Protein AF-A0A6P0Y0Y8-F1 (afdb_monomer)

Foldseek 3Di:
DDDDDDDDDDDDDDDPPPPPPPPDPQDDFAWFWKWKWKDFKAACLVQDDADAFRKTKIWDCPDQAQITQDTTGFQVVDPPDPSATRWDIWMWIWHWDADDVQKTKIWTQAKTWGAGPSGKIKIAGTRFMWIKGAPDPWKIKIWGDPPPADRIDIPNGDPQKDWDDKIWMKMHGNDHDGIMIIMMTIMTGRDDPDPPPPPDPPDDDDDDDDDDDDDDD

Solvent-accessible surface area (backbone atoms only — not comparable to full-atom values): 13064 Å² total; per-residue (Å²): 131,90,76,93,82,87,82,86,84,85,84,80,87,83,79,81,79,74,77,77,79,76,74,74,77,82,76,76,68,46,83,49,31,36,42,30,38,39,69,35,28,44,77,43,47,91,52,70,58,96,43,93,84,31,60,44,62,44,39,34,30,78,71,41,47,63,29,34,80,42,80,48,54,69,49,58,58,58,80,90,51,87,58,35,64,61,39,68,61,27,56,42,36,36,35,48,73,49,73,59,93,74,37,34,32,31,25,27,73,40,62,30,50,51,62,43,98,58,59,35,32,41,34,39,51,55,71,47,46,28,37,29,37,63,74,54,100,55,28,40,38,35,30,64,40,81,94,71,77,88,66,68,43,70,45,43,47,58,88,53,50,40,75,76,47,76,48,52,36,38,34,28,38,71,61,93,80,34,18,35,38,44,34,36,42,29,32,19,43,49,81,72,76,69,78,76,80,86,82,80,85,84,82,81,85,90,77,91,76,86,80,88,83,87,83,88,130

Radius of gyration: 32.66 Å; Cα contacts (8 Å, |Δi|>4): 440; chains: 1; bounding box: 113×59×45 Å

Structure (mmCIF, N/CA/C/O backbone):
data_AF-A0A6P0Y0Y8-F1
#
_entry.id   AF-A0A6P0Y0Y8-F1
#
loop_
_atom_site.group_PDB
_atom_site.id
_atom_site.type_symbol
_atom_site.label_atom_id
_atom_site.label_alt_id
_atom_site.label_comp_id
_atom_site.label_asym_id
_atom_site.label_entity_id
_atom_site.label_seq_id
_atom_site.pdbx_PDB_ins_code
_atom_site.Cartn_x
_atom_site.Cartn_y
_atom_site.Cartn_z
_atom_site.occupancy
_atom_site.B_iso_or_equiv
_atom_site.auth_seq_id
_atom_site.auth_comp_id
_atom_site.auth_asym_id
_atom_site.auth_atom_id
_atom_site.pdbx_PDB_model_num
ATOM 1 N N . MET A 1 1 ? -92.530 47.263 19.876 1.00 34.81 1 MET A N 1
ATOM 2 C CA . MET A 1 1 ? -92.144 45.930 19.354 1.00 34.81 1 MET A CA 1
ATOM 3 C C . MET A 1 1 ? -90.622 45.915 19.289 1.00 34.81 1 MET A C 1
ATOM 5 O O . MET A 1 1 ? -90.081 46.878 18.777 1.00 34.81 1 MET A O 1
ATOM 9 N N . LYS A 1 2 ? -89.956 45.080 20.105 1.00 34.31 2 LYS A N 1
ATOM 10 C CA . LYS A 1 2 ? -89.259 43.838 19.679 1.00 34.31 2 LYS A CA 1
ATOM 11 C C . LYS A 1 2 ? -88.177 44.116 18.618 1.00 34.31 2 LYS A C 1
ATOM 13 O O . LYS A 1 2 ? -88.520 44.703 17.609 1.00 34.31 2 LYS A O 1
ATOM 18 N N . ASN A 1 3 ? -86.914 43.702 18.667 1.00 31.88 3 ASN A N 1
ATOM 19 C CA . ASN A 1 3 ? -86.056 42.895 19.541 1.00 31.88 3 ASN A CA 1
ATOM 20 C C . ASN A 1 3 ? -84.608 43.214 19.074 1.00 31.88 3 ASN A C 1
ATOM 22 O O . ASN A 1 3 ? -84.393 43.453 17.890 1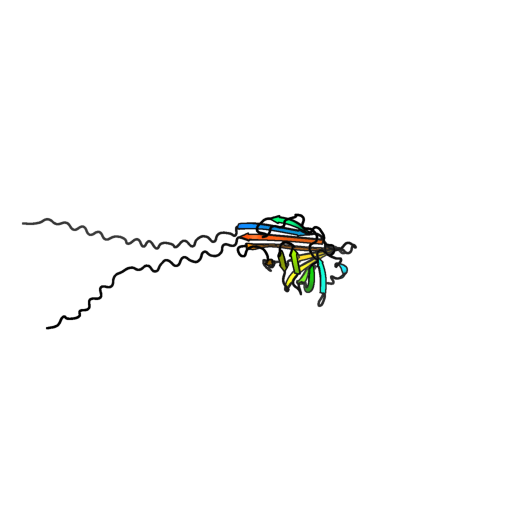.00 31.88 3 ASN A O 1
ATOM 26 N N . LEU A 1 4 ? -83.621 43.331 19.965 1.00 34.47 4 LEU A N 1
ATOM 27 C CA . LEU A 1 4 ? -82.465 42.418 20.065 1.00 34.47 4 LEU A CA 1
ATOM 28 C C . LEU A 1 4 ? -82.287 41.420 18.891 1.00 34.47 4 LEU A C 1
ATOM 30 O O . LEU A 1 4 ? -83.135 40.551 18.726 1.00 34.47 4 LEU A O 1
ATOM 34 N N . PHE A 1 5 ? -81.156 41.459 18.173 1.00 36.31 5 PHE A N 1
ATOM 35 C CA . PHE A 1 5 ? -80.112 40.412 18.198 1.00 36.31 5 PHE A CA 1
ATOM 36 C C . PHE A 1 5 ? -78.969 40.694 17.203 1.00 36.31 5 PHE A C 1
ATOM 38 O O . PHE A 1 5 ? -79.169 41.162 16.087 1.00 36.31 5 PHE A O 1
ATOM 45 N N . LYS A 1 6 ? -77.758 40.389 17.673 1.00 35.59 6 LYS A N 1
ATOM 46 C CA . LYS A 1 6 ? -76.455 40.418 16.999 1.00 35.59 6 LYS A CA 1
ATOM 47 C C . LYS A 1 6 ? -76.382 39.359 15.898 1.00 35.59 6 LYS A C 1
ATOM 49 O O . LYS A 1 6 ? -76.825 38.255 16.173 1.00 35.59 6 LYS A O 1
ATOM 54 N N . TYR A 1 7 ? -75.667 39.622 14.801 1.00 38.12 7 TYR A N 1
ATOM 55 C CA . TYR A 1 7 ? -74.834 38.612 14.130 1.00 38.12 7 TYR A CA 1
ATOM 56 C C . TYR A 1 7 ? -73.620 39.278 13.472 1.00 38.12 7 TYR A C 1
ATOM 58 O O . TYR A 1 7 ? -73.717 39.905 12.423 1.00 38.12 7 TYR A O 1
ATOM 66 N N . ALA A 1 8 ? -72.471 39.133 14.134 1.00 31.08 8 ALA A N 1
ATOM 67 C CA . ALA A 1 8 ? -71.169 39.155 13.491 1.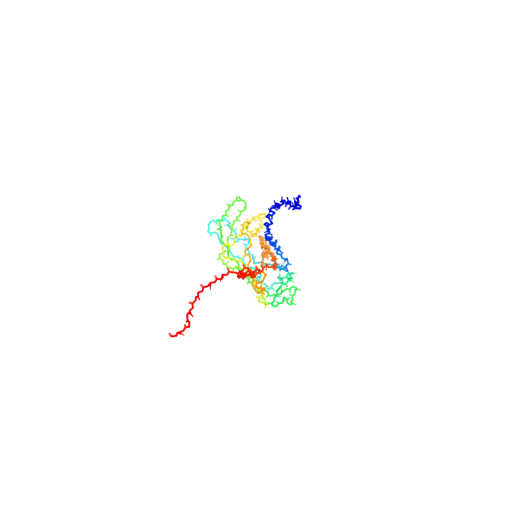00 31.08 8 ALA A CA 1
ATOM 68 C C . ALA A 1 8 ? -70.960 37.780 12.846 1.00 31.08 8 ALA A C 1
ATOM 70 O O . ALA A 1 8 ? -71.215 36.764 13.495 1.00 31.08 8 ALA A O 1
ATOM 71 N N . PHE A 1 9 ? -70.495 37.746 11.601 1.00 31.81 9 PHE A N 1
ATOM 72 C CA . PHE A 1 9 ? -69.984 36.529 10.983 1.00 31.81 9 PHE A CA 1
ATOM 73 C C . PHE A 1 9 ? -68.527 36.782 10.601 1.00 31.81 9 PHE A C 1
ATOM 75 O O . PHE A 1 9 ? -68.228 37.502 9.653 1.00 31.81 9 PHE A O 1
ATOM 82 N N . ALA A 1 10 ? -67.635 36.233 11.420 1.00 31.78 10 ALA A N 1
ATOM 83 C CA . ALA A 1 10 ? -66.239 36.004 11.103 1.00 31.78 10 ALA A CA 1
ATOM 84 C C . ALA A 1 10 ? -66.114 34.546 10.641 1.00 31.78 10 ALA A C 1
ATOM 86 O O . ALA A 1 10 ? -66.655 33.663 11.302 1.00 31.78 10 ALA A O 1
ATOM 87 N N . LEU A 1 11 ? -65.399 34.299 9.543 1.00 32.12 11 LEU A N 1
ATOM 88 C CA . LEU A 1 11 ? -64.851 32.981 9.211 1.00 32.12 11 LEU A CA 1
ATOM 89 C C . LEU A 1 11 ? -63.490 33.207 8.522 1.00 32.12 11 LEU A C 1
ATOM 91 O O . LEU A 1 11 ? -63.435 33.645 7.377 1.00 32.12 11 LEU A O 1
ATOM 95 N N . SER A 1 12 ? -62.439 33.358 9.330 1.00 33.06 12 SER A N 1
ATOM 96 C CA . SER A 1 12 ? -61.302 32.429 9.478 1.00 33.06 12 SER A CA 1
ATOM 97 C C . SER A 1 12 ? -60.582 32.045 8.179 1.00 33.06 12 SER A C 1
ATOM 99 O O . SER A 1 12 ? -60.997 31.157 7.439 1.00 33.06 12 SER A O 1
ATOM 101 N N . ALA A 1 13 ? -59.416 32.672 7.987 1.00 31.92 13 ALA A N 1
ATOM 102 C CA . ALA A 1 13 ? -58.326 32.148 7.179 1.00 31.92 13 ALA A CA 1
ATOM 103 C C . ALA A 1 13 ? -57.864 30.804 7.766 1.00 31.92 13 ALA A C 1
ATOM 105 O O . ALA A 1 13 ? -57.493 30.729 8.938 1.00 31.92 13 ALA A O 1
ATOM 106 N N . ALA A 1 14 ? -57.910 29.741 6.966 1.00 33.62 14 ALA A N 1
ATOM 107 C CA . ALA A 1 14 ? -57.312 28.465 7.323 1.00 33.62 14 ALA A CA 1
ATOM 108 C C . ALA A 1 14 ? -55.825 28.502 6.950 1.00 33.62 14 ALA A C 1
ATOM 110 O O . ALA A 1 14 ? -55.456 28.372 5.784 1.00 33.62 14 ALA A O 1
ATOM 111 N N . THR A 1 15 ? -54.975 28.707 7.952 1.00 33.44 15 THR A N 1
ATOM 112 C CA . THR A 1 15 ? -53.529 28.513 7.847 1.00 33.44 15 THR A CA 1
ATOM 113 C C . THR A 1 15 ? -53.256 27.014 7.749 1.00 33.44 15 THR A C 1
ATOM 115 O O . THR A 1 15 ? -53.427 26.284 8.725 1.00 33.44 15 THR A O 1
ATOM 118 N N . ILE A 1 16 ? -52.849 26.537 6.573 1.00 35.16 16 ILE A N 1
ATOM 119 C CA . ILE A 1 16 ? -52.319 25.181 6.413 1.00 35.16 16 ILE A CA 1
ATOM 120 C C . ILE A 1 16 ? -50.894 25.199 6.970 1.00 35.16 16 ILE A C 1
ATOM 122 O O . ILE A 1 16 ? -49.953 25.596 6.288 1.00 35.16 16 ILE A O 1
ATOM 126 N N . PHE A 1 17 ? -50.732 24.787 8.228 1.00 35.25 17 PHE A N 1
ATOM 127 C CA . PHE A 1 17 ? -49.434 24.364 8.746 1.00 35.25 17 PHE A CA 1
ATOM 128 C C . PHE A 1 17 ? -49.150 22.960 8.207 1.00 35.25 17 PHE A C 1
ATOM 130 O O . PHE A 1 17 ? -49.457 21.954 8.842 1.00 35.25 17 PHE A O 1
ATOM 137 N N . GLY A 1 18 ? -48.593 22.896 6.998 1.00 32.06 18 GLY A N 1
ATOM 138 C CA . GLY A 1 18 ? -47.864 21.716 6.552 1.00 32.06 18 GLY A CA 1
ATOM 139 C C . GLY A 1 18 ? -46.581 21.641 7.370 1.00 32.06 18 GLY A C 1
ATOM 140 O O . GLY A 1 18 ? -45.658 22.417 7.134 1.00 32.06 18 GLY A O 1
ATOM 141 N N . GLY A 1 19 ? -46.558 20.775 8.383 1.00 34.47 19 GLY A N 1
ATOM 142 C CA . GLY A 1 19 ? -45.356 20.501 9.159 1.00 34.47 19 GLY A CA 1
ATOM 143 C C . GLY A 1 19 ? -44.282 19.947 8.233 1.00 34.47 19 GLY A C 1
ATOM 144 O O . GLY A 1 19 ? -44.434 18.854 7.693 1.00 34.47 19 GLY A O 1
ATOM 145 N N . ALA A 1 20 ? -43.216 20.717 8.028 1.00 37.00 20 ALA A N 1
ATOM 146 C CA . ALA A 1 20 ? -42.000 20.208 7.426 1.00 37.00 20 ALA A CA 1
ATOM 147 C C . ALA A 1 20 ? -41.471 19.095 8.337 1.00 37.00 20 ALA A C 1
ATOM 149 O O . ALA A 1 20 ? -41.107 19.347 9.487 1.00 37.00 20 ALA A O 1
ATOM 150 N N . VAL A 1 21 ? -41.461 17.859 7.842 1.00 41.50 21 VAL A N 1
ATOM 151 C CA . VAL A 1 21 ? -40.676 16.797 8.466 1.00 41.50 21 VAL A CA 1
ATOM 152 C C . VAL A 1 21 ? -39.230 17.138 8.145 1.00 41.50 21 VAL A C 1
ATOM 154 O O . VAL A 1 21 ? -38.787 16.996 7.007 1.00 41.50 21 VAL A O 1
ATOM 157 N N . LEU A 1 22 ? -38.529 17.691 9.134 1.00 39.50 22 LEU A N 1
ATOM 158 C CA . LEU A 1 22 ? -37.089 17.869 9.064 1.00 39.50 22 LEU A CA 1
ATOM 159 C C . LEU A 1 22 ? -36.488 16.469 8.954 1.00 39.50 22 LEU A C 1
ATOM 161 O O . LEU A 1 22 ? -36.510 15.709 9.921 1.00 39.50 22 LEU A O 1
ATOM 165 N N . ALA A 1 23 ? -35.994 16.120 7.767 1.00 47.09 23 ALA A N 1
ATOM 166 C CA . ALA A 1 23 ? -35.003 15.068 7.659 1.00 47.09 23 ALA A CA 1
ATOM 167 C C . ALA A 1 23 ? -33.862 15.466 8.601 1.00 47.09 23 ALA A C 1
ATOM 169 O O . ALA A 1 23 ? -33.312 16.565 8.477 1.00 47.09 23 ALA A O 1
ATOM 170 N N . SER A 1 24 ? -33.581 14.629 9.597 1.00 49.91 24 SER A N 1
ATOM 171 C CA . SER A 1 24 ? -32.419 14.804 10.460 1.00 49.91 24 SER A CA 1
ATOM 172 C C . SER A 1 24 ? -31.198 14.996 9.559 1.00 49.91 24 SER A C 1
ATOM 174 O O . SER A 1 24 ? -31.068 14.247 8.585 1.00 49.91 24 SER A O 1
ATOM 176 N N . PRO A 1 25 ? -30.321 15.979 9.820 1.00 47.59 25 PRO A N 1
ATOM 177 C CA . PRO A 1 25 ? -29.081 16.070 9.069 1.00 47.59 25 PRO A CA 1
ATOM 178 C C . PRO A 1 25 ? -28.348 14.737 9.223 1.00 47.59 25 PRO A C 1
A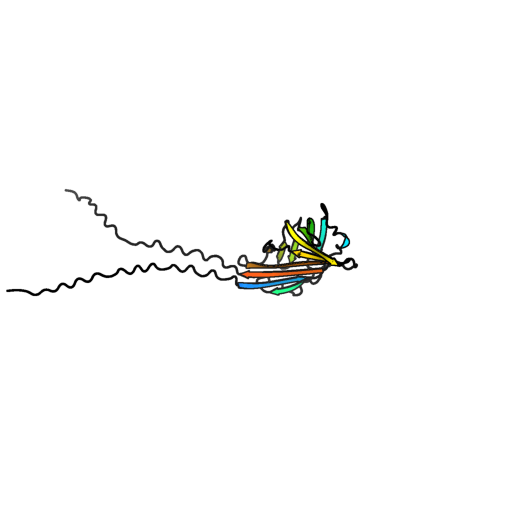TOM 180 O O . PRO A 1 25 ? -28.199 14.249 10.346 1.00 47.59 25 PRO A O 1
ATOM 183 N N . ALA A 1 26 ? -27.939 14.142 8.099 1.00 53.66 26 ALA A N 1
ATOM 184 C CA . ALA A 1 26 ? -26.999 13.033 8.111 1.00 53.66 26 ALA A CA 1
ATOM 185 C C . ALA A 1 26 ? -25.798 13.485 8.949 1.00 53.66 26 ALA A C 1
ATOM 187 O O . ALA A 1 26 ? -25.173 14.504 8.642 1.00 53.66 26 ALA A O 1
ATOM 188 N N . LYS A 1 27 ? -25.559 12.813 10.074 1.00 58.41 27 LYS A N 1
ATOM 189 C CA . LYS A 1 27 ? -24.388 13.098 10.892 1.00 58.41 27 LYS A CA 1
ATOM 190 C C . LYS A 1 27 ? -23.163 12.648 10.104 1.00 58.41 27 LYS A C 1
ATOM 192 O O . LYS A 1 27 ? -23.176 11.593 9.477 1.00 58.41 27 LYS A O 1
ATOM 197 N N . ALA A 1 28 ? -22.150 13.505 10.084 1.00 60.62 28 ALA A N 1
ATOM 198 C CA . ALA A 1 28 ? -20.865 13.173 9.495 1.00 60.62 28 ALA A CA 1
ATOM 199 C C . ALA A 1 28 ? -20.205 12.058 10.314 1.00 60.62 28 ALA A C 1
ATOM 201 O O . ALA A 1 28 ? -20.327 12.043 11.543 1.00 60.62 28 ALA A O 1
ATOM 202 N N . ASP A 1 29 ? -19.502 11.159 9.631 1.00 74.62 29 ASP A N 1
ATOM 203 C CA . ASP A 1 29 ? -18.740 10.099 10.282 1.00 74.62 29 ASP A CA 1
ATOM 204 C C . ASP A 1 29 ? -17.756 10.704 11.289 1.00 74.62 29 ASP A C 1
ATOM 206 O O . ASP A 1 29 ? -17.103 11.717 11.022 1.00 74.62 29 ASP A O 1
ATOM 210 N N . THR A 1 30 ? -17.661 10.098 12.472 1.00 82.31 30 THR A N 1
ATOM 211 C CA . THR A 1 30 ? -16.750 10.576 13.518 1.00 82.31 30 THR A CA 1
ATOM 212 C C . THR A 1 30 ? -15.463 9.770 13.472 1.00 82.31 30 THR A C 1
ATOM 214 O O . THR A 1 30 ? -15.502 8.558 13.691 1.00 82.31 30 THR A O 1
ATOM 217 N N . PHE A 1 31 ? -14.335 10.440 13.208 1.00 86.56 31 PHE A N 1
ATOM 218 C CA . PHE A 1 31 ? -13.003 9.828 13.245 1.00 86.56 31 PHE A CA 1
ATOM 219 C C . PHE A 1 31 ? -12.810 9.059 14.557 1.00 86.56 31 PHE A C 1
ATOM 221 O O . PHE A 1 31 ? -12.996 9.609 15.646 1.00 86.56 31 PHE A O 1
ATOM 228 N N . ALA A 1 32 ? -12.466 7.781 14.435 1.00 88.69 32 ALA A N 1
ATOM 229 C CA . ALA A 1 32 ? -12.362 6.842 15.542 1.00 88.69 32 ALA A CA 1
ATOM 230 C C . ALA A 1 32 ? -10.917 6.437 15.830 1.00 88.69 32 ALA A C 1
ATOM 232 O O . ALA A 1 32 ? -10.591 6.127 16.977 1.00 88.69 32 ALA A O 1
ATOM 233 N N . GLY A 1 33 ? -10.057 6.437 14.813 1.00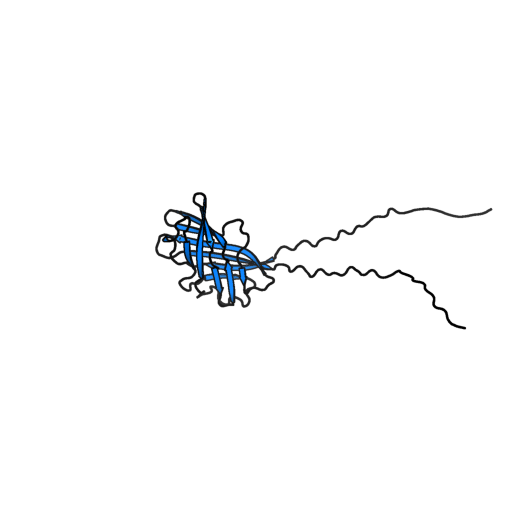 91.12 33 GLY A N 1
ATOM 234 C CA . GLY A 1 33 ? -8.672 6.038 14.974 1.00 91.12 33 GLY A CA 1
ATOM 235 C C . GLY A 1 33 ? -7.920 5.871 13.668 1.00 91.12 33 GLY A C 1
ATOM 236 O O . GLY A 1 33 ? -8.472 6.054 12.587 1.00 91.12 33 GLY A O 1
ATOM 237 N N . SER A 1 34 ? -6.650 5.517 13.806 1.00 92.19 34 SER A N 1
ATOM 238 C CA . SER A 1 34 ? -5.703 5.340 12.712 1.00 92.19 34 SER A CA 1
ATOM 239 C C . SER A 1 34 ? -4.718 4.217 13.020 1.00 92.19 34 SER A C 1
ATOM 241 O O . SER A 1 34 ? -4.291 4.067 14.173 1.00 92.19 34 SER A O 1
ATOM 243 N N . LEU A 1 35 ? -4.343 3.462 11.992 1.00 92.12 35 LEU A N 1
ATOM 244 C CA . LEU A 1 35 ? -3.280 2.465 12.006 1.00 92.12 35 LEU A CA 1
ATOM 245 C C . LEU A 1 35 ? -2.277 2.801 10.904 1.00 92.12 35 LEU A C 1
ATOM 247 O O . LEU A 1 35 ? -2.620 2.750 9.728 1.00 92.12 35 LEU A O 1
ATOM 251 N N . ALA A 1 36 ? -1.052 3.149 11.296 1.00 91.94 36 ALA A N 1
ATOM 252 C CA . ALA A 1 36 ? 0.044 3.453 10.383 1.00 91.94 36 ALA A CA 1
ATOM 253 C C . ALA A 1 36 ? 1.161 2.421 10.526 1.00 91.94 36 ALA A C 1
ATOM 255 O O . ALA A 1 36 ? 1.595 2.106 11.645 1.00 91.94 36 ALA A O 1
ATOM 256 N N . PHE A 1 37 ? 1.628 1.915 9.389 1.00 91.25 37 PHE A N 1
ATOM 257 C CA . PHE A 1 37 ? 2.617 0.854 9.324 1.00 91.25 37 PHE A CA 1
ATOM 258 C C . PHE A 1 37 ? 3.545 0.981 8.115 1.00 91.25 37 PHE A C 1
ATOM 260 O O . PHE A 1 37 ? 3.138 1.389 7.031 1.00 91.25 37 PHE A O 1
ATOM 267 N N . SER A 1 38 ? 4.819 0.670 8.328 1.00 88.94 38 SER A N 1
ATOM 268 C CA . SER A 1 38 ? 5.899 0.838 7.356 1.00 88.94 38 SER A CA 1
ATOM 269 C C . SER A 1 38 ? 7.132 0.055 7.794 1.00 88.94 38 SER A C 1
ATOM 271 O O . SER A 1 38 ? 7.361 -0.089 8.994 1.00 88.94 38 SER A O 1
ATOM 273 N N . ASN A 1 39 ? 7.938 -0.440 6.848 1.00 81.00 39 ASN A N 1
ATOM 274 C CA . ASN A 1 39 ? 9.339 -0.790 7.121 1.00 81.00 39 ASN A CA 1
ATOM 275 C C . ASN A 1 39 ? 10.138 -1.059 5.840 1.00 81.00 39 ASN A C 1
ATOM 277 O O . ASN A 1 39 ? 10.984 -0.255 5.458 1.00 81.00 39 ASN A O 1
ATOM 281 N N . GLY A 1 40 ? 9.843 -2.175 5.171 1.00 89.38 40 GLY A N 1
ATOM 282 C CA . GLY A 1 40 ? 10.689 -2.704 4.110 1.00 89.38 40 GLY A CA 1
ATOM 283 C C . GLY A 1 40 ? 10.008 -3.792 3.290 1.00 89.38 40 GLY A C 1
ATOM 284 O O . GLY A 1 40 ? 9.176 -4.543 3.802 1.00 89.38 40 GLY A O 1
ATOM 285 N N . ALA A 1 41 ? 10.390 -3.852 2.028 1.00 93.56 41 ALA A N 1
ATOM 286 C CA . ALA A 1 41 ? 10.065 -4.904 1.086 1.00 93.56 41 ALA A CA 1
ATOM 287 C C . ALA A 1 41 ? 11.363 -5.597 0.641 1.00 93.56 41 ALA A C 1
ATOM 289 O O . ALA A 1 41 ? 12.465 -5.163 0.993 1.00 93.56 41 ALA A O 1
ATOM 290 N N . ASP A 1 42 ? 11.238 -6.689 -0.095 1.00 94.44 42 ASP A N 1
ATOM 291 C CA . ASP A 1 42 ? 12.334 -7.284 -0.850 1.00 94.44 42 ASP A CA 1
ATOM 292 C C . ASP A 1 42 ? 12.833 -6.360 -1.977 1.00 94.44 42 ASP A C 1
ATOM 294 O O . ASP A 1 42 ? 12.389 -5.222 -2.113 1.00 94.44 42 ASP A O 1
ATOM 298 N N . ASP A 1 43 ? 13.856 -6.803 -2.705 1.00 95.06 43 ASP A N 1
ATOM 299 C CA . ASP A 1 43 ? 14.447 -6.077 -3.837 1.00 95.06 43 ASP A CA 1
ATOM 300 C C . ASP A 1 43 ? 13.745 -6.529 -5.121 1.00 95.06 43 ASP A C 1
ATOM 302 O O . ASP A 1 43 ? 13.882 -7.685 -5.519 1.00 95.06 43 ASP A O 1
ATOM 306 N N . TRP A 1 44 ? 12.984 -5.624 -5.730 1.00 95.56 44 TRP A N 1
ATOM 307 C CA . TRP A 1 44 ? 12.081 -5.884 -6.855 1.00 95.56 44 TRP A CA 1
ATOM 308 C C . TRP A 1 44 ? 12.205 -4.829 -7.965 1.00 95.56 44 TRP A C 1
ATOM 310 O O . TRP A 1 44 ? 11.590 -4.965 -9.023 1.00 95.56 44 TRP A O 1
ATOM 320 N N . PHE A 1 45 ? 13.037 -3.790 -7.799 1.00 96.50 45 PHE A N 1
ATOM 321 C CA . PHE A 1 45 ? 13.242 -2.739 -8.805 1.00 96.50 45 PHE A CA 1
ATOM 322 C C . PHE A 1 45 ? 13.559 -3.319 -10.190 1.00 96.50 45 PHE A C 1
ATOM 324 O O . PHE A 1 45 ? 13.018 -2.871 -11.202 1.00 96.50 45 PHE A O 1
ATOM 331 N N . SER A 1 46 ? 14.432 -4.331 -10.235 1.00 95.19 46 SER A N 1
ATOM 332 C CA . SER A 1 46 ? 14.881 -4.950 -11.489 1.00 95.19 46 SER A CA 1
ATOM 333 C C . SER A 1 46 ? 13.808 -5.778 -12.206 1.00 95.19 46 SER A C 1
ATOM 335 O O . SER A 1 46 ? 13.988 -6.124 -13.376 1.00 95.19 46 SER A O 1
ATOM 337 N N . GLU A 1 47 ? 12.706 -6.078 -11.521 1.00 9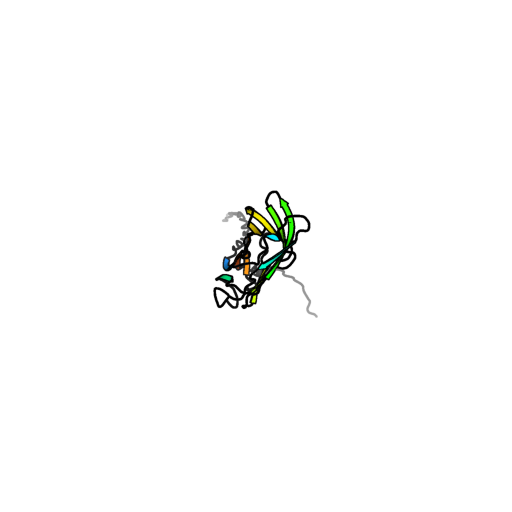5.94 47 GLU A N 1
ATOM 338 C CA . GLU A 1 47 ? 11.594 -6.872 -12.040 1.00 95.94 47 GLU A CA 1
ATOM 339 C C . GLU A 1 47 ? 10.564 -6.010 -12.771 1.00 95.94 47 GLU A C 1
ATOM 341 O O . GLU A 1 47 ? 9.834 -6.507 -13.623 1.00 95.94 47 GLU A O 1
ATOM 346 N N . VAL A 1 48 ? 10.538 -4.701 -12.503 1.00 96.25 48 VAL A N 1
ATOM 347 C CA . VAL A 1 48 ? 9.571 -3.784 -13.109 1.00 96.25 48 VAL A CA 1
ATOM 348 C C . VAL A 1 48 ? 10.001 -3.423 -14.528 1.00 96.25 48 VAL A C 1
ATOM 350 O O . VAL A 1 48 ? 10.880 -2.585 -14.752 1.00 96.25 48 VAL A O 1
ATOM 353 N N . MET A 1 49 ? 9.334 -4.015 -15.517 1.00 95.94 49 MET A N 1
ATOM 354 C CA . MET A 1 49 ? 9.581 -3.773 -16.937 1.00 95.94 49 MET A CA 1
ATOM 355 C C . MET A 1 49 ? 8.281 -3.373 -17.656 1.00 95.94 49 MET A C 1
ATOM 357 O O . MET A 1 49 ? 7.740 -4.177 -18.421 1.00 95.94 49 MET A O 1
ATOM 361 N N . PRO A 1 50 ? 7.793 -2.120 -17.494 1.00 96.44 50 PRO A N 1
ATOM 362 C CA . PRO A 1 50 ? 6.467 -1.707 -17.953 1.00 96.44 50 PRO A CA 1
ATOM 363 C C . PRO A 1 50 ? 6.190 -2.077 -19.405 1.00 96.44 50 PRO A C 1
ATOM 365 O O . PRO A 1 50 ? 6.827 -1.589 -20.344 1.00 96.44 50 PRO A O 1
ATOM 368 N N . GLY A 1 51 ? 5.223 -2.973 -19.581 1.00 97.06 51 GLY A N 1
ATOM 369 C CA . GLY A 1 51 ? 4.909 -3.555 -20.869 1.00 97.06 51 GLY A CA 1
ATOM 370 C C . GLY A 1 51 ? 3.872 -4.662 -20.768 1.00 97.06 51 GLY A C 1
ATOM 371 O O . GLY A 1 51 ? 3.645 -5.270 -19.729 1.00 97.06 51 GLY A O 1
ATOM 372 N N . MET A 1 52 ? 3.215 -4.936 -21.891 1.00 96.56 52 MET A N 1
ATOM 373 C CA . MET A 1 52 ? 2.182 -5.965 -21.954 1.00 96.56 52 MET A CA 1
ATOM 374 C C . MET A 1 52 ? 2.736 -7.337 -21.553 1.00 96.56 52 MET A C 1
ATOM 376 O O . MET A 1 52 ? 3.666 -7.835 -22.188 1.00 96.56 52 MET A O 1
ATOM 380 N N . GLY A 1 53 ? 2.096 -7.960 -20.563 1.00 96.19 53 GLY A N 1
ATOM 381 C CA . GLY A 1 53 ? 2.496 -9.263 -20.032 1.00 96.19 53 GLY A CA 1
ATOM 382 C C . GLY A 1 53 ? 3.587 -9.199 -18.965 1.00 96.19 53 GLY A C 1
ATOM 383 O O . GLY A 1 53 ? 4.042 -10.260 -18.550 1.00 96.19 53 GLY A O 1
ATOM 384 N N . ASP A 1 54 ? 3.996 -8.000 -18.547 1.00 98.44 54 ASP A N 1
ATOM 385 C CA . ASP A 1 54 ? 4.895 -7.824 -17.413 1.00 98.44 54 ASP A CA 1
ATOM 386 C C . ASP A 1 54 ? 4.181 -8.112 -16.089 1.00 98.44 54 ASP A C 1
ATOM 388 O O . ASP A 1 54 ? 3.023 -7.723 -15.891 1.00 98.44 54 ASP A O 1
ATOM 392 N N . THR A 1 55 ? 4.886 -8.810 -15.205 1.00 98.19 55 THR A N 1
ATOM 393 C CA . THR A 1 55 ? 4.421 -9.197 -13.874 1.00 98.19 55 THR A CA 1
ATOM 394 C C . THR A 1 55 ? 5.599 -9.226 -12.919 1.00 98.19 55 THR A C 1
ATOM 396 O O . THR A 1 55 ? 6.654 -9.734 -13.296 1.00 98.19 55 THR A O 1
ATOM 399 N N . PHE A 1 56 ? 5.388 -8.790 -11.687 1.00 98.25 56 PHE A N 1
ATOM 400 C CA . PHE A 1 56 ? 6.367 -8.887 -10.607 1.00 98.25 56 PHE A CA 1
ATOM 401 C C . PHE A 1 56 ? 5.643 -9.156 -9.292 1.00 98.25 56 PHE A C 1
ATOM 403 O O . PHE A 1 56 ? 4.422 -8.978 -9.205 1.00 98.25 56 PHE A O 1
ATOM 410 N N . ASP A 1 57 ? 6.379 -9.575 -8.275 1.00 97.94 57 ASP A N 1
ATOM 411 C CA . ASP A 1 57 ? 5.867 -9.659 -6.917 1.00 97.94 57 ASP A CA 1
ATOM 412 C C . ASP A 1 57 ? 6.697 -8.807 -5.961 1.00 97.94 57 ASP A C 1
ATOM 414 O O . ASP A 1 57 ? 7.812 -8.394 -6.262 1.00 97.94 57 ASP A O 1
ATOM 418 N N . VAL A 1 58 ? 6.077 -8.444 -4.844 1.00 97.56 58 VAL A N 1
ATOM 419 C CA . VAL A 1 58 ? 6.717 -7.696 -3.766 1.00 97.56 58 VAL A CA 1
ATOM 420 C C . VAL A 1 58 ? 6.420 -8.427 -2.473 1.00 97.56 58 VAL A C 1
ATOM 422 O O . VAL A 1 58 ? 5.261 -8.492 -2.045 1.00 97.56 58 VAL A O 1
ATOM 425 N N . GLU A 1 59 ? 7.458 -8.954 -1.832 1.00 96.12 59 GLU A N 1
ATOM 426 C CA . GLU A 1 59 ? 7.387 -9.451 -0.467 1.00 96.12 59 GLU A CA 1
ATOM 427 C C . GLU A 1 59 ? 7.560 -8.287 0.514 1.00 96.12 59 GLU A C 1
ATOM 429 O O . GLU A 1 59 ? 8.645 -7.767 0.764 1.00 96.12 59 GLU A O 1
ATOM 434 N N . PHE A 1 60 ? 6.458 -7.888 1.133 1.00 94.25 60 PHE A N 1
ATOM 435 C CA . PHE A 1 60 ? 6.419 -6.931 2.224 1.00 94.25 60 PHE A CA 1
ATOM 436 C C . PHE A 1 60 ? 6.785 -7.615 3.547 1.00 94.25 60 PHE A C 1
ATOM 438 O O . PHE A 1 60 ? 6.261 -8.677 3.874 1.00 94.25 60 PHE A O 1
ATOM 445 N N . ASN A 1 61 ? 7.624 -6.966 4.360 1.00 90.00 61 ASN A N 1
ATOM 446 C CA . ASN A 1 61 ? 8.149 -7.480 5.637 1.00 90.00 61 ASN A CA 1
ATOM 447 C C . ASN A 1 61 ? 8.955 -8.799 5.550 1.00 90.00 61 ASN A C 1
ATOM 449 O O . ASN A 1 61 ? 8.751 -9.679 6.387 1.00 90.00 61 ASN A O 1
ATOM 453 N N . PRO A 1 62 ? 9.943 -8.938 4.647 1.00 87.56 62 PRO A N 1
ATOM 454 C CA . PRO A 1 62 ? 10.699 -10.189 4.477 1.00 87.56 62 PRO A CA 1
ATOM 455 C C . PRO A 1 62 ? 11.584 -10.581 5.686 1.00 87.56 62 PRO A C 1
ATOM 457 O O . PRO A 1 62 ? 12.198 -11.648 5.692 1.00 87.56 62 PRO A O 1
ATOM 460 N N . PHE A 1 63 ? 11.675 -9.742 6.731 1.00 76.69 63 PHE A N 1
ATOM 461 C CA . PHE A 1 63 ? 12.567 -9.939 7.887 1.00 76.69 63 PHE A CA 1
ATOM 462 C C . PHE A 1 63 ? 11.922 -9.668 9.254 1.00 76.69 63 PHE A C 1
ATOM 464 O O . PHE A 1 63 ? 12.629 -9.262 10.178 1.00 76.69 63 PHE A O 1
ATOM 471 N N . ASP A 1 64 ? 10.604 -9.856 9.399 1.00 68.00 64 ASP A N 1
ATOM 472 C CA . ASP A 1 64 ? 9.921 -9.745 10.704 1.00 68.00 64 ASP A CA 1
ATOM 473 C C . ASP A 1 64 ? 10.176 -8.390 11.415 1.00 68.00 64 ASP A C 1
ATOM 475 O O . ASP A 1 64 ? 10.335 -8.302 12.635 1.00 68.00 64 ASP A O 1
ATOM 479 N N . LEU A 1 65 ? 10.250 -7.305 10.637 1.00 66.94 65 LEU A N 1
ATOM 480 C CA . LEU A 1 65 ? 10.670 -5.984 11.107 1.00 66.94 65 LEU A CA 1
ATOM 481 C C . LEU A 1 65 ? 9.576 -5.252 11.922 1.00 66.94 65 LEU A C 1
ATOM 483 O O . LEU A 1 65 ? 8.391 -5.576 11.858 1.00 66.94 65 LEU A O 1
ATOM 487 N N . ASN A 1 66 ? 9.970 -4.215 12.674 1.00 69.31 66 ASN A N 1
ATOM 488 C CA . ASN A 1 66 ? 9.062 -3.392 13.490 1.00 69.31 66 ASN A CA 1
ATOM 489 C C . ASN A 1 66 ? 8.152 -2.545 12.605 1.00 69.31 66 ASN A C 1
ATOM 491 O O . ASN A 1 66 ? 8.608 -1.577 12.001 1.00 69.31 66 ASN A O 1
ATOM 495 N N . PHE A 1 67 ? 6.879 -2.908 12.524 1.00 81.44 67 PHE A N 1
ATOM 496 C CA . PHE A 1 67 ? 6.065 -2.521 11.381 1.00 81.44 67 PHE A CA 1
ATOM 497 C C . PHE A 1 67 ? 4.999 -1.478 11.703 1.00 81.44 67 PHE A C 1
ATOM 499 O O . PHE A 1 67 ? 4.787 -0.546 10.938 1.00 81.44 67 PHE A O 1
ATOM 506 N N . VAL A 1 68 ? 4.343 -1.586 12.856 1.00 86.31 68 VAL A N 1
ATOM 507 C CA . VAL A 1 68 ? 3.295 -0.639 13.258 1.00 86.31 68 VAL A CA 1
ATOM 508 C C . VAL A 1 68 ? 3.912 0.500 14.050 1.00 86.31 68 VAL A C 1
ATOM 510 O O . VAL A 1 68 ? 4.457 0.275 15.125 1.00 86.31 68 VAL A O 1
ATOM 513 N N . THR A 1 69 ? 3.794 1.730 13.561 1.00 83.12 69 THR A N 1
ATOM 514 C CA . THR A 1 69 ? 4.340 2.918 14.241 1.00 83.12 69 THR A CA 1
ATOM 515 C C . THR A 1 69 ? 3.275 3.694 15.005 1.00 83.12 69 THR A C 1
ATOM 517 O O . THR A 1 69 ? 3.582 4.380 15.978 1.00 83.12 69 THR A O 1
ATOM 520 N N . THR A 1 70 ? 2.012 3.572 14.594 1.00 86.44 70 THR A N 1
ATOM 521 C CA . THR A 1 70 ? 0.863 4.179 15.268 1.00 86.44 70 THR A CA 1
ATOM 522 C C . THR A 1 70 ? -0.318 3.226 15.202 1.00 86.44 70 THR A C 1
ATOM 524 O O . THR A 1 70 ? -0.668 2.760 14.126 1.00 86.44 70 THR A O 1
ATOM 527 N N . ALA A 1 71 ? -0.969 2.982 16.338 1.00 88.62 71 ALA A N 1
ATOM 528 C CA . ALA A 1 71 ? -2.268 2.324 16.388 1.00 88.62 71 ALA A CA 1
ATOM 529 C C . ALA A 1 71 ? -3.150 3.023 17.422 1.00 88.62 71 ALA A C 1
ATOM 531 O O . ALA A 1 71 ? -2.885 3.002 18.623 1.00 88.62 71 ALA A O 1
ATOM 532 N N . THR A 1 72 ? -4.201 3.674 16.942 1.00 88.75 72 THR A N 1
ATOM 533 C CA . THR A 1 72 ? -5.184 4.388 17.755 1.00 88.75 72 THR A CA 1
ATOM 534 C C . THR A 1 72 ? -6.584 3.966 17.342 1.00 88.75 72 THR A C 1
ATOM 536 O O . THR A 1 72 ? -6.840 3.751 16.163 1.00 88.75 72 THR A O 1
ATOM 539 N N . GLY A 1 73 ? -7.505 3.871 18.298 1.00 84.62 73 GLY A N 1
ATOM 540 C CA . GLY A 1 73 ? -8.910 3.590 18.011 1.00 84.62 73 GLY A CA 1
ATOM 541 C C . GLY A 1 73 ? -9.346 2.159 18.339 1.00 84.62 73 GLY A C 1
ATOM 542 O O . GLY A 1 73 ? -8.922 1.625 19.364 1.00 84.62 73 GLY A O 1
ATOM 543 N N . PRO A 1 74 ? -10.252 1.562 17.544 1.00 82.69 74 PRO A N 1
ATOM 544 C CA . PRO A 1 74 ? -11.153 0.502 18.001 1.00 82.69 74 PRO A CA 1
ATOM 545 C C . PRO A 1 74 ? -10.617 -0.930 17.875 1.00 82.69 74 PRO A C 1
ATOM 547 O O . PRO A 1 74 ? -11.399 -1.878 17.824 1.00 82.69 74 PRO A O 1
ATOM 550 N N . PHE A 1 75 ? -9.301 -1.109 17.807 1.00 84.12 75 PHE A N 1
ATOM 551 C CA . PHE A 1 75 ? -8.693 -2.434 17.695 1.00 84.12 75 PHE A CA 1
ATOM 552 C C . PHE A 1 75 ? -9.035 -3.273 18.933 1.00 84.12 75 PHE A C 1
ATOM 554 O O . PHE A 1 75 ? -8.752 -2.867 20.063 1.00 84.12 75 PHE A O 1
ATOM 561 N N . ALA A 1 76 ? -9.685 -4.422 18.725 1.00 77.25 76 ALA A N 1
ATOM 562 C CA . ALA A 1 76 ? -10.210 -5.261 19.796 1.00 77.25 76 ALA A CA 1
ATOM 563 C C . ALA A 1 76 ? -9.844 -6.744 19.563 1.00 77.25 76 ALA A C 1
ATOM 565 O O . ALA A 1 76 ? -10.461 -7.395 18.723 1.00 77.25 76 ALA A O 1
ATOM 566 N N . PRO A 1 77 ? -8.908 -7.313 20.346 1.00 80.75 77 PRO A N 1
ATOM 567 C CA . PRO A 1 77 ? -8.164 -6.660 21.420 1.00 80.75 77 PRO A CA 1
ATOM 568 C C . PRO A 1 77 ? -7.206 -5.565 20.904 1.00 80.75 77 PRO A C 1
ATOM 570 O O . PRO A 1 77 ? -6.769 -5.628 19.752 1.00 80.75 77 PRO A O 1
ATOM 573 N N . PRO A 1 78 ? -6.859 -4.564 21.739 1.00 82.06 78 PRO A N 1
ATOM 574 C CA . PRO A 1 78 ? -5.876 -3.551 21.366 1.00 82.06 78 PRO A CA 1
ATOM 575 C C . PRO A 1 78 ? -4.547 -4.184 20.954 1.00 82.06 78 PRO A C 1
ATOM 577 O O . PRO A 1 78 ? -4.182 -5.248 21.455 1.00 82.06 78 PRO A O 1
ATOM 580 N N . LEU A 1 79 ? -3.798 -3.512 20.081 1.00 80.94 79 LEU A N 1
ATOM 581 C CA . LEU A 1 79 ? -2.398 -3.865 19.852 1.00 80.94 79 LEU A CA 1
ATOM 582 C C . LEU A 1 79 ? -1.624 -3.570 21.147 1.00 80.94 79 LEU A C 1
ATOM 584 O O . LEU A 1 79 ? -1.561 -2.423 21.587 1.00 80.94 79 LEU A O 1
ATOM 588 N N . PHE A 1 80 ? -1.135 -4.623 21.808 1.00 69.81 80 PHE A N 1
ATOM 589 C CA . PHE A 1 80 ? -0.576 -4.531 23.162 1.00 69.81 80 PHE A CA 1
ATOM 590 C C . PHE A 1 80 ? 0.859 -3.987 23.203 1.00 69.81 80 PHE A C 1
ATOM 592 O O . PHE A 1 80 ? 1.270 -3.507 24.256 1.00 69.81 80 PHE A O 1
ATOM 599 N N . ASP A 1 81 ? 1.562 -3.971 22.066 1.00 72.88 81 ASP A N 1
ATOM 600 C CA . ASP A 1 81 ? 2.940 -3.497 21.934 1.00 72.88 81 ASP A CA 1
ATOM 601 C C . ASP A 1 81 ? 3.070 -2.617 20.680 1.00 72.88 81 ASP A C 1
ATOM 603 O O . ASP A 1 81 ? 2.750 -3.054 19.577 1.00 72.88 81 ASP A O 1
ATOM 607 N N . ILE A 1 82 ? 3.498 -1.360 20.851 1.00 78.50 82 ILE A N 1
ATOM 608 C CA . ILE A 1 82 ? 3.841 -0.451 19.745 1.00 78.50 82 ILE A CA 1
ATOM 609 C C . ILE A 1 82 ? 5.305 -0.010 19.938 1.00 78.50 82 ILE A C 1
ATOM 611 O O . ILE A 1 82 ? 5.617 0.571 20.983 1.00 78.50 82 ILE A O 1
ATOM 615 N N . PRO A 1 83 ? 6.195 -0.237 18.956 1.00 78.69 83 PRO A N 1
ATOM 616 C CA . PRO A 1 83 ? 5.896 -0.856 17.669 1.00 78.69 83 PRO A CA 1
ATOM 617 C C . PRO A 1 83 ? 5.552 -2.346 17.786 1.00 78.69 83 PRO A C 1
ATOM 619 O O . PRO A 1 83 ? 6.035 -3.024 18.688 1.00 78.69 83 PRO A O 1
ATOM 622 N N . VAL A 1 84 ? 4.708 -2.839 16.874 1.00 79.12 84 VAL A N 1
ATOM 623 C CA . VAL A 1 84 ? 4.453 -4.282 16.760 1.00 79.12 84 VAL A CA 1
ATOM 624 C C . VAL A 1 84 ? 5.606 -4.903 15.975 1.00 79.12 84 VAL A C 1
ATOM 626 O O . VAL A 1 84 ? 5.939 -4.420 14.889 1.00 79.12 84 VAL A O 1
ATOM 629 N N . GLU A 1 85 ? 6.206 -5.953 16.528 1.00 76.00 85 GLU A N 1
ATOM 630 C CA . GLU A 1 85 ? 7.344 -6.673 15.943 1.00 76.00 85 GLU A CA 1
ATOM 631 C C . GLU A 1 85 ? 6.899 -8.043 15.401 1.00 76.00 85 GLU A C 1
ATOM 633 O O . GLU A 1 85 ? 5.908 -8.603 15.879 1.00 76.00 85 GLU A O 1
ATOM 638 N N . ASN A 1 86 ? 7.661 -8.618 14.464 1.00 75.56 86 ASN A N 1
ATOM 639 C CA . ASN A 1 86 ? 7.429 -9.957 13.898 1.00 75.56 86 ASN A CA 1
ATOM 640 C C . ASN A 1 86 ? 6.061 -10.124 13.216 1.00 75.56 86 ASN A C 1
ATOM 642 O O . ASN A 1 86 ? 5.328 -11.086 13.469 1.00 75.56 86 ASN A O 1
ATOM 646 N N . ILE A 1 87 ? 5.699 -9.155 12.374 1.00 80.12 87 ILE A N 1
ATOM 647 C CA . ILE A 1 87 ? 4.551 -9.300 11.480 1.00 80.12 87 ILE A CA 1
ATOM 648 C C . ILE A 1 87 ? 4.954 -10.219 10.325 1.00 80.12 87 ILE A C 1
ATOM 650 O O . ILE A 1 87 ? 5.969 -9.925 9.691 1.00 80.12 87 ILE A O 1
ATOM 654 N N . PRO A 1 88 ? 4.172 -11.282 10.040 1.00 86.56 88 PRO A N 1
ATOM 655 C CA . PRO A 1 88 ? 4.443 -12.171 8.919 1.00 86.56 88 PRO A CA 1
ATOM 656 C C . PRO A 1 88 ? 4.609 -11.404 7.609 1.00 86.56 88 PRO A C 1
ATOM 658 O O . PRO A 1 88 ? 3.962 -10.368 7.405 1.00 86.56 88 PRO A O 1
ATOM 661 N N . SER A 1 89 ? 5.436 -11.940 6.714 1.00 91.69 89 SER A N 1
ATOM 662 C CA . SER A 1 89 ? 5.545 -11.383 5.376 1.00 91.69 89 SER A CA 1
ATOM 663 C C . SER A 1 89 ? 4.224 -11.494 4.615 1.00 91.69 89 SER A C 1
ATOM 665 O O . SER A 1 89 ? 3.399 -12.381 4.861 1.00 91.69 89 SER A O 1
ATOM 667 N N . SER A 1 90 ? 4.014 -10.546 3.709 1.00 94.19 90 SER A N 1
ATOM 668 C CA . SER A 1 90 ? 2.860 -10.494 2.819 1.00 94.19 90 SER A CA 1
ATOM 669 C C . SER A 1 90 ? 3.346 -10.296 1.399 1.00 94.19 90 SER A C 1
ATOM 671 O O . SER A 1 90 ? 4.260 -9.510 1.183 1.00 94.19 90 SER A O 1
ATOM 673 N N . VAL A 1 91 ? 2.750 -10.989 0.436 1.00 97.12 91 VAL A N 1
ATOM 674 C CA . VAL A 1 91 ? 3.177 -10.914 -0.963 1.00 97.12 91 VAL A CA 1
ATOM 675 C C . VAL A 1 91 ? 2.073 -10.271 -1.784 1.00 97.12 91 VAL A C 1
ATOM 677 O O . VAL A 1 91 ? 0.941 -10.758 -1.786 1.00 97.12 91 VAL A O 1
ATOM 680 N N . GLY A 1 92 ? 2.402 -9.184 -2.476 1.00 98.25 92 GLY A N 1
ATOM 681 C CA . GLY A 1 92 ? 1.564 -8.609 -3.524 1.00 98.25 92 GLY A CA 1
ATOM 682 C C . GLY A 1 92 ? 2.091 -9.037 -4.885 1.00 98.25 92 GLY A C 1
ATOM 683 O O . GLY A 1 92 ? 3.262 -8.831 -5.169 1.00 98.25 92 GLY A O 1
ATOM 684 N N . GLU A 1 93 ? 1.240 -9.624 -5.715 1.00 98.62 93 GLU A N 1
ATOM 685 C CA . GLU A 1 93 ? 1.550 -9.968 -7.101 1.00 98.62 93 GLU A CA 1
ATOM 686 C C . GLU A 1 93 ? 0.914 -8.923 -8.017 1.00 98.62 93 GLU A C 1
ATOM 688 O O . GLU A 1 93 ? -0.267 -8.600 -7.871 1.00 98.62 93 GLU A O 1
ATOM 693 N N . PHE A 1 94 ? 1.683 -8.401 -8.964 1.00 98.69 94 PHE A N 1
ATOM 694 C CA . PHE A 1 94 ? 1.291 -7.280 -9.805 1.00 98.69 94 PHE A CA 1
ATOM 695 C C . PHE A 1 94 ? 1.348 -7.659 -11.280 1.00 98.69 94 PHE A C 1
ATOM 697 O O . PHE A 1 94 ? 2.300 -8.292 -11.734 1.00 98.69 94 PHE A O 1
ATOM 704 N N . ALA A 1 95 ? 0.355 -7.221 -12.053 1.00 98.69 95 ALA A N 1
ATOM 705 C CA . ALA A 1 95 ? 0.339 -7.361 -13.506 1.00 98.69 95 ALA A CA 1
ATOM 706 C C . ALA A 1 95 ? 0.160 -6.009 -14.191 1.00 98.69 95 ALA A C 1
ATOM 708 O O . ALA A 1 95 ? -0.644 -5.182 -13.763 1.00 98.69 95 ALA A O 1
ATOM 709 N N . PHE A 1 96 ? 0.901 -5.788 -15.275 1.00 98.62 96 PHE A N 1
ATOM 710 C CA . PHE A 1 96 ? 0.820 -4.551 -16.041 1.00 98.62 96 PHE A CA 1
ATOM 711 C C . PHE A 1 96 ? -0.561 -4.374 -16.687 1.00 98.62 96 PHE A C 1
ATOM 713 O O . PHE A 1 96 ? -1.034 -5.239 -17.429 1.00 98.62 96 PHE A O 1
ATOM 720 N N . VAL A 1 97 ? -1.159 -3.200 -16.483 1.00 98.31 97 VAL A N 1
ATOM 721 C CA . VAL A 1 97 ? -2.458 -2.809 -17.045 1.00 98.31 97 VAL A CA 1
ATOM 722 C C . VAL A 1 97 ? -2.267 -1.841 -18.205 1.00 98.31 97 VAL A C 1
ATOM 724 O O . VAL A 1 97 ? -2.727 -2.082 -19.326 1.00 98.31 97 VAL A O 1
ATOM 727 N N . SER A 1 98 ? -1.608 -0.710 -17.950 1.00 97.88 98 SER A N 1
ATOM 728 C CA . SER A 1 98 ? -1.494 0.363 -18.934 1.00 97.88 98 SER A CA 1
ATOM 729 C C . SER A 1 98 ? -0.296 1.273 -18.683 1.00 97.88 98 SER A C 1
ATOM 731 O O . SER A 1 98 ? 0.346 1.217 -17.640 1.00 97.88 98 SER A O 1
ATOM 733 N N . GLN A 1 99 ? 0.022 2.118 -19.663 1.00 96.94 99 GLN A N 1
ATOM 734 C CA . GLN A 1 99 ? 1.060 3.134 -19.541 1.00 96.94 99 GLN A CA 1
ATOM 735 C C . GLN A 1 99 ? 0.632 4.404 -20.266 1.00 96.94 99 GLN A C 1
ATOM 737 O O . GLN A 1 99 ? 0.148 4.357 -21.402 1.00 96.94 99 GLN A O 1
ATOM 742 N N . SER A 1 100 ? 0.861 5.544 -19.623 1.00 94.94 100 SER A N 1
ATOM 743 C CA . SER A 1 100 ? 0.631 6.873 -20.172 1.00 94.94 100 SER A CA 1
ATOM 744 C C . SER A 1 100 ? 1.832 7.764 -19.869 1.00 94.94 100 SER A C 1
ATOM 746 O O . SER A 1 100 ? 2.042 8.225 -18.752 1.00 94.94 100 SER A O 1
ATOM 748 N N . GLY A 1 101 ? 2.653 8.022 -20.888 1.00 91.62 101 GLY A N 1
ATOM 749 C CA . GLY A 1 101 ? 3.881 8.794 -20.704 1.00 91.62 101 GLY A CA 1
ATOM 750 C C . GLY A 1 101 ? 4.861 8.084 -19.765 1.00 91.62 101 GLY A C 1
ATOM 751 O O . GLY A 1 101 ? 5.307 6.976 -20.064 1.00 91.62 101 GLY A O 1
ATOM 752 N N . SER A 1 102 ? 5.228 8.748 -18.668 1.00 91.12 102 SER A N 1
ATOM 753 C CA . SER A 1 102 ? 6.137 8.222 -17.639 1.00 91.12 102 SER A CA 1
ATOM 754 C C . SER A 1 102 ? 5.442 7.409 -16.548 1.00 91.12 102 SER A C 1
ATOM 756 O O . SER A 1 102 ? 6.133 6.795 -15.741 1.00 91.12 102 S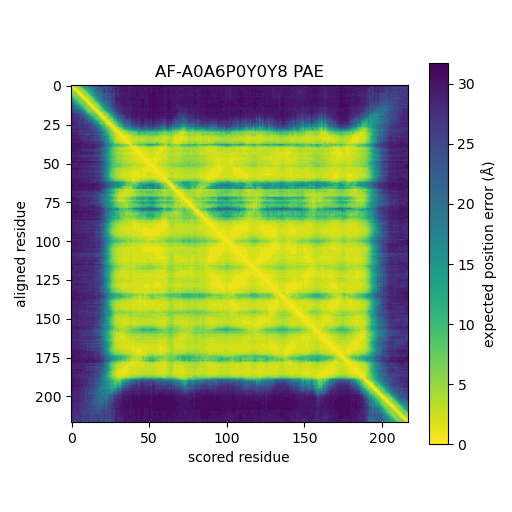ER A O 1
ATOM 758 N N . GLU A 1 103 ? 4.112 7.428 -16.512 1.00 96.56 103 GLU A N 1
ATOM 759 C CA . GLU A 1 103 ? 3.304 6.706 -15.532 1.00 96.56 103 GLU A CA 1
ATOM 760 C C . GLU A 1 103 ? 2.849 5.377 -16.125 1.00 96.56 103 GLU A C 1
ATOM 762 O O . GLU A 1 103 ? 2.491 5.288 -17.305 1.00 96.56 103 GLU A O 1
ATOM 767 N N . PHE A 1 104 ? 2.852 4.343 -15.299 1.00 97.69 104 PHE A N 1
ATOM 768 C CA . PHE A 1 104 ? 2.353 3.017 -15.629 1.00 97.69 104 PHE A CA 1
ATOM 769 C C . PHE A 1 104 ? 1.428 2.530 -14.526 1.00 97.69 104 PHE A C 1
ATOM 771 O O . PHE A 1 104 ? 1.576 2.898 -13.370 1.00 97.69 104 PHE A O 1
ATOM 778 N N . THR A 1 105 ? 0.463 1.702 -14.889 1.00 98.44 105 THR A N 1
ATOM 779 C CA . THR A 1 105 ? -0.514 1.143 -13.962 1.00 98.44 105 THR A CA 1
ATOM 780 C C . THR A 1 105 ? -0.319 -0.355 -13.903 1.00 98.44 105 THR A C 1
ATOM 782 O O . THR A 1 105 ? -0.272 -1.008 -14.949 1.00 98.44 105 THR A O 1
ATOM 785 N N . TYR A 1 106 ? -0.237 -0.884 -12.690 1.00 98.75 106 TYR A N 1
ATOM 786 C CA . TYR A 1 106 ? -0.286 -2.314 -12.414 1.00 98.75 106 TYR A CA 1
ATOM 787 C C . TYR A 1 106 ? -1.480 -2.604 -11.516 1.00 98.75 106 TYR A C 1
ATOM 789 O O . TYR A 1 106 ? -1.869 -1.753 -10.724 1.00 98.75 106 TYR A O 1
ATOM 797 N N . GLU A 1 107 ? -2.053 -3.792 -11.618 1.00 98.56 107 GLU A N 1
ATOM 798 C CA . GLU A 1 107 ? -3.111 -4.251 -10.719 1.00 98.56 107 GLU A CA 1
ATOM 799 C C . GLU A 1 107 ? -2.621 -5.407 -9.855 1.00 98.56 107 GLU A C 1
ATOM 801 O O . GLU A 1 107 ? -1.821 -6.225 -10.313 1.00 98.56 107 GLU A O 1
ATOM 806 N N . LEU A 1 108 ? -3.134 -5.498 -8.627 1.00 98.62 108 LEU A N 1
ATOM 807 C CA . LEU A 1 108 ? -2.970 -6.695 -7.809 1.00 98.62 108 LEU A CA 1
ATOM 808 C C . LEU A 1 108 ? -3.668 -7.890 -8.469 1.00 98.62 108 LEU A C 1
ATOM 810 O O . LEU A 1 108 ? -4.860 -7.828 -8.779 1.00 98.62 108 LEU A O 1
ATOM 814 N N . THR A 1 109 ? -2.962 -9.007 -8.625 1.00 98.62 109 THR A N 1
ATOM 815 C CA . THR A 1 109 ? -3.536 -10.275 -9.109 1.00 98.62 109 THR A CA 1
ATOM 816 C C . THR A 1 109 ? -3.968 -11.200 -7.976 1.00 98.62 109 THR A C 1
ATOM 818 O O . THR A 1 109 ? -4.763 -12.119 -8.192 1.00 98.62 109 THR A O 1
ATOM 821 N N . ASN A 1 110 ? -3.498 -10.938 -6.758 1.00 98.56 110 ASN A N 1
ATOM 822 C CA . ASN A 1 110 ? -3.839 -11.649 -5.532 1.00 98.56 110 ASN A CA 1
ATOM 823 C C . ASN A 1 110 ? -4.358 -10.677 -4.450 1.00 98.56 110 ASN A C 1
ATOM 825 O O . ASN A 1 110 ? -4.413 -9.465 -4.645 1.00 98.56 110 ASN A O 1
ATOM 829 N N . THR A 1 111 ? -4.798 -11.215 -3.310 1.00 98.31 111 THR A N 1
ATOM 830 C CA . THR A 1 111 ? -5.091 -10.384 -2.135 1.00 98.31 111 THR A CA 1
ATOM 831 C C . THR A 1 111 ? -3.785 -10.092 -1.405 1.00 98.31 111 THR A C 1
ATOM 833 O O . THR A 1 111 ? -3.151 -11.025 -0.913 1.00 98.31 111 THR A O 1
ATOM 836 N N . LEU A 1 112 ? -3.428 -8.814 -1.280 1.00 97.88 112 LEU A N 1
ATOM 837 C CA . LEU A 1 112 ? -2.368 -8.362 -0.382 1.00 97.88 112 LEU A CA 1
ATOM 838 C C . LEU A 1 112 ? -2.950 -8.244 1.030 1.00 97.88 112 LEU A C 1
ATOM 840 O O . LEU A 1 112 ? -3.895 -7.483 1.234 1.00 97.88 112 LEU A O 1
ATOM 844 N N . GLU A 1 113 ? -2.411 -8.985 1.999 1.00 95.75 113 GLU A N 1
ATOM 845 C CA . GLU A 1 113 ? -2.976 -9.091 3.352 1.00 95.75 113 GLU A CA 1
ATOM 846 C C . GLU A 1 113 ? -1.916 -8.907 4.445 1.00 95.75 113 GLU A C 1
ATOM 848 O O . GLU A 1 113 ? -0.950 -9.661 4.526 1.00 95.75 113 GLU A O 1
ATOM 853 N N . PHE A 1 114 ? -2.133 -7.951 5.344 1.00 92.62 114 PHE A N 1
ATOM 854 C CA . PHE A 1 114 ? -1.341 -7.747 6.553 1.00 92.62 114 PHE A CA 1
ATOM 855 C C . PHE A 1 114 ? -2.120 -8.247 7.769 1.00 92.62 114 PHE A C 1
ATOM 857 O O . PHE A 1 114 ? -3.046 -7.584 8.245 1.00 92.62 114 PHE A O 1
ATOM 864 N N . ALA A 1 115 ? -1.735 -9.417 8.279 1.00 90.38 115 ALA A N 1
ATOM 865 C CA . ALA A 1 115 ? -2.346 -10.034 9.451 1.00 90.38 115 ALA A CA 1
ATOM 866 C C . ALA A 1 115 ? -1.536 -9.741 10.725 1.00 90.38 115 ALA A C 1
ATOM 868 O O . ALA A 1 115 ? -0.350 -10.061 10.824 1.00 90.38 115 ALA A O 1
ATOM 869 N N . TYR A 1 116 ? -2.189 -9.166 11.735 1.00 87.56 116 TYR A N 1
ATOM 870 C CA . TYR A 1 116 ? -1.576 -8.829 13.019 1.00 87.56 116 TYR A CA 1
ATOM 871 C C . TYR A 1 116 ? -1.899 -9.883 14.085 1.00 87.56 116 TYR A C 1
ATOM 873 O O . TYR A 1 116 ? -2.979 -10.475 14.114 1.00 87.56 116 TYR A O 1
ATOM 881 N N . ALA A 1 117 ? -0.984 -10.081 15.039 1.00 84.12 117 ALA A N 1
ATOM 882 C CA . ALA A 1 117 ? -1.115 -11.107 16.082 1.00 84.12 117 ALA A CA 1
ATOM 883 C C . ALA A 1 117 ? -2.350 -10.942 16.993 1.00 84.12 117 ALA A C 1
ATOM 885 O O . ALA A 1 117 ? -2.789 -11.903 17.625 1.00 84.12 117 ALA A O 1
ATOM 886 N N . ASN A 1 118 ? -2.926 -9.739 17.071 1.00 84.62 118 ASN A N 1
ATOM 887 C CA . ASN A 1 118 ? -4.158 -9.476 17.817 1.00 84.62 118 ASN A CA 1
ATOM 888 C C . ASN A 1 118 ? -5.438 -9.852 17.040 1.00 84.62 118 ASN A C 1
ATOM 890 O O . ASN A 1 118 ? -6.529 -9.675 17.575 1.00 84.62 118 ASN A O 1
ATOM 894 N N . GLY A 1 119 ? -5.318 -10.364 15.810 1.00 86.69 119 GLY A N 1
ATOM 895 C CA . GLY A 1 119 ? -6.436 -10.756 14.949 1.00 86.69 119 GLY A CA 1
ATOM 896 C C . GLY A 1 119 ? -6.971 -9.641 14.048 1.00 86.69 119 GLY A C 1
ATOM 897 O O . GLY A 1 119 ? -7.917 -9.885 13.303 1.00 86.69 119 GLY A O 1
ATOM 898 N N . VAL A 1 120 ? -6.388 -8.438 14.094 1.00 89.94 120 VAL A N 1
ATOM 899 C CA . VAL A 1 120 ? -6.670 -7.395 13.097 1.00 89.94 120 VAL A CA 1
ATOM 900 C C . VAL A 1 120 ? -6.032 -7.805 11.778 1.00 89.94 120 VAL A C 1
ATOM 902 O O . VAL A 1 120 ? -4.922 -8.332 11.769 1.00 89.94 120 VAL A O 1
ATOM 905 N N . THR A 1 121 ? -6.727 -7.569 10.672 1.00 92.19 121 THR A N 1
ATOM 906 C CA . THR A 1 121 ? -6.209 -7.828 9.325 1.00 92.19 121 THR A CA 1
ATOM 907 C C . THR A 1 121 ? -6.530 -6.643 8.432 1.00 92.19 121 THR A C 1
ATOM 909 O O . THR A 1 121 ? -7.648 -6.135 8.480 1.00 92.19 121 THR A O 1
ATOM 912 N N . ILE A 1 122 ? -5.559 -6.191 7.641 1.00 94.00 122 ILE A N 1
ATOM 913 C CA . ILE A 1 122 ? -5.762 -5.180 6.598 1.00 94.00 122 ILE A CA 1
ATOM 914 C C . ILE A 1 122 ? -5.499 -5.830 5.253 1.00 94.00 122 ILE A C 1
ATOM 916 O O . ILE A 1 122 ? -4.482 -6.500 5.102 1.00 94.00 122 ILE A O 1
ATOM 920 N N . SER A 1 123 ? -6.378 -5.627 4.276 1.00 96.88 123 SER A N 1
ATOM 921 C CA . SER A 1 123 ? -6.178 -6.193 2.944 1.00 96.88 123 SER A CA 1
ATOM 922 C C . SER A 1 123 ? -6.611 -5.288 1.798 1.00 96.88 123 SER A C 1
ATOM 924 O O . SER A 1 123 ? -7.509 -4.457 1.943 1.00 96.88 123 SER A O 1
ATOM 926 N N . TRP A 1 124 ? -5.979 -5.513 0.646 1.00 98.19 124 TRP A N 1
ATOM 927 C CA . TRP A 1 124 ? -6.381 -5.010 -0.665 1.00 98.19 124 TRP A CA 1
ATOM 928 C C . TRP A 1 124 ? -6.612 -6.198 -1.593 1.00 98.19 124 TRP A C 1
ATOM 930 O O . TRP A 1 124 ? -5.781 -7.102 -1.686 1.00 98.19 124 TRP A O 1
ATOM 940 N N . GLY A 1 125 ? -7.772 -6.222 -2.244 1.00 98.12 125 GLY A N 1
ATOM 941 C CA . GLY A 1 125 ? -8.166 -7.335 -3.102 1.00 98.12 125 GLY A CA 1
ATOM 942 C C . GLY A 1 125 ? -7.564 -7.269 -4.512 1.00 98.12 125 GLY A C 1
ATOM 943 O O . GLY A 1 125 ? -7.076 -6.211 -4.927 1.00 98.12 125 GLY A O 1
ATOM 944 N N . PRO A 1 126 ? -7.681 -8.367 -5.284 1.00 98.31 126 PRO A N 1
ATOM 945 C CA . PRO A 1 126 ? -7.342 -8.377 -6.701 1.00 98.31 126 PRO A CA 1
ATOM 946 C C . PRO A 1 126 ? -8.089 -7.289 -7.481 1.00 98.31 126 PRO A C 1
ATOM 948 O O . PRO A 1 126 ? -9.256 -7.003 -7.197 1.00 98.31 126 PRO A O 1
ATOM 951 N N . GLY A 1 127 ? -7.426 -6.721 -8.486 1.00 97.94 127 GLY A N 1
ATOM 952 C CA . GLY A 1 127 ? -7.923 -5.599 -9.284 1.00 97.94 127 GLY A CA 1
ATOM 953 C C . GLY A 1 127 ? -7.728 -4.227 -8.633 1.00 97.94 127 GLY A C 1
ATOM 954 O O . GLY A 1 127 ? -8.162 -3.231 -9.198 1.00 97.94 127 GLY A O 1
ATOM 955 N N . THR A 1 128 ? -7.090 -4.152 -7.459 1.00 98.56 128 THR A N 1
ATOM 956 C CA . THR A 1 128 ? -6.618 -2.873 -6.909 1.00 98.56 128 THR A CA 1
ATOM 957 C C . THR A 1 128 ? -5.492 -2.351 -7.792 1.00 98.56 128 THR A C 1
ATOM 959 O O . THR A 1 128 ? -4.452 -3.003 -7.904 1.00 98.56 128 THR A O 1
ATOM 962 N N . GLU A 1 129 ? -5.683 -1.188 -8.406 1.00 98.50 129 GLU A N 1
ATOM 963 C CA . GLU A 1 129 ? -4.690 -0.583 -9.287 1.00 98.50 129 GLU A CA 1
ATOM 964 C C . GLU A 1 129 ? -3.710 0.305 -8.510 1.00 98.50 129 GLU A C 1
ATOM 966 O O . GLU A 1 129 ? -4.082 1.076 -7.621 1.00 98.50 129 GLU A O 1
ATOM 971 N N . PHE A 1 130 ? -2.443 0.228 -8.898 1.00 98.50 130 PHE A N 1
ATOM 972 C CA . PHE A 1 130 ? -1.356 1.068 -8.429 1.00 98.50 130 PHE A CA 1
ATOM 973 C C . PHE A 1 130 ? -0.768 1.833 -9.605 1.00 98.50 130 PHE A C 1
ATOM 975 O O . PHE A 1 130 ? -0.418 1.256 -10.638 1.00 98.50 130 PHE A O 1
ATOM 982 N N . MET A 1 131 ? -0.637 3.141 -9.430 1.00 98.25 131 MET A N 1
ATOM 983 C CA . MET A 1 131 ? 0.126 3.990 -10.325 1.00 98.25 131 MET A CA 1
ATOM 984 C C . MET A 1 131 ? 1.594 3.929 -9.914 1.00 98.25 131 MET A C 1
ATOM 986 O O . MET A 1 131 ? 1.947 4.279 -8.788 1.00 98.25 131 MET A O 1
ATOM 990 N N . GLY A 1 132 ? 2.429 3.491 -10.844 1.00 97.81 132 GLY A N 1
ATOM 991 C CA . GLY A 1 132 ? 3.872 3.471 -10.740 1.00 97.81 132 GLY A CA 1
ATOM 992 C C . GLY A 1 132 ? 4.530 4.557 -11.590 1.00 97.81 132 GLY A C 1
ATOM 993 O O . GLY A 1 132 ? 4.035 4.942 -12.655 1.00 97.81 132 GLY A O 1
ATOM 994 N N . MET A 1 133 ? 5.675 5.045 -11.126 1.00 97.38 133 MET A N 1
ATOM 995 C CA . MET A 1 133 ? 6.539 5.949 -11.875 1.00 97.38 133 MET A CA 1
ATOM 996 C C . MET A 1 133 ? 8.013 5.700 -11.556 1.00 97.38 133 MET A C 1
ATOM 998 O O . MET A 1 133 ? 8.380 5.402 -10.420 1.00 97.38 133 MET A O 1
ATOM 1002 N N . PHE A 1 134 ? 8.880 5.892 -12.549 1.00 95.94 134 PHE A N 1
ATOM 1003 C CA . PHE A 1 134 ? 10.321 5.948 -12.310 1.00 95.94 134 PHE A CA 1
ATOM 1004 C C . PHE A 1 134 ? 10.704 7.331 -11.766 1.00 95.94 134 PHE A C 1
ATOM 1006 O O . PHE A 1 134 ? 10.652 8.332 -12.488 1.00 95.94 134 PHE A O 1
ATOM 1013 N N . ASN A 1 135 ? 11.105 7.396 -10.495 1.00 88.31 135 ASN A N 1
ATOM 1014 C CA . ASN A 1 135 ? 11.543 8.616 -9.812 1.00 88.31 135 ASN A CA 1
ATOM 1015 C C . ASN A 1 135 ? 13.057 8.835 -9.999 1.00 88.31 135 ASN A C 1
ATOM 1017 O O . ASN A 1 135 ? 13.836 8.958 -9.054 1.00 88.31 135 ASN A O 1
ATOM 1021 N N . GLY A 1 136 ? 13.484 8.836 -11.263 1.00 87.75 136 GLY A N 1
ATOM 1022 C CA . GLY A 1 136 ? 14.889 8.783 -11.664 1.00 87.75 136 GLY A CA 1
ATOM 1023 C C . GLY A 1 136 ? 15.251 7.461 -12.348 1.00 87.75 136 GLY A C 1
ATOM 1024 O O . GLY A 1 136 ? 14.393 6.598 -12.505 1.00 87.75 136 GLY A O 1
ATOM 1025 N N . PRO A 1 137 ? 16.504 7.312 -12.811 1.00 87.62 137 PRO A N 1
ATOM 1026 C CA . PRO A 1 137 ? 16.935 6.104 -13.517 1.00 87.62 137 PRO A CA 1
ATOM 1027 C C . PRO A 1 137 ? 16.988 4.863 -12.615 1.00 87.62 137 PRO A C 1
ATOM 1029 O O . PRO A 1 137 ? 16.811 3.761 -13.119 1.00 87.62 137 PRO A O 1
ATOM 1032 N N . ASP A 1 138 ? 17.170 5.062 -11.307 1.00 93.56 138 ASP A N 1
ATOM 1033 C CA . ASP A 1 138 ? 17.535 3.999 -10.366 1.00 93.56 138 ASP A CA 1
ATOM 1034 C C . ASP A 1 138 ? 16.498 3.868 -9.235 1.00 93.56 138 ASP A C 1
ATOM 1036 O O . ASP A 1 138 ? 16.821 3.383 -8.153 1.00 93.56 138 ASP A O 1
ATOM 1040 N N . SER A 1 139 ? 15.280 4.389 -9.424 1.00 95.81 139 SER A N 1
ATOM 1041 C CA . SER A 1 139 ? 14.214 4.317 -8.422 1.00 95.81 139 SER A CA 1
ATOM 1042 C C . SER A 1 139 ? 12.838 4.227 -9.059 1.00 95.81 139 SER A C 1
ATOM 1044 O O . SER A 1 139 ? 12.540 4.918 -10.036 1.00 95.81 139 SER A O 1
ATOM 1046 N N . VAL A 1 140 ? 11.995 3.388 -8.472 1.00 97.25 140 VAL A N 1
ATOM 1047 C CA . VAL A 1 140 ? 10.598 3.226 -8.847 1.00 97.25 140 VAL A CA 1
ATOM 1048 C C . VAL A 1 14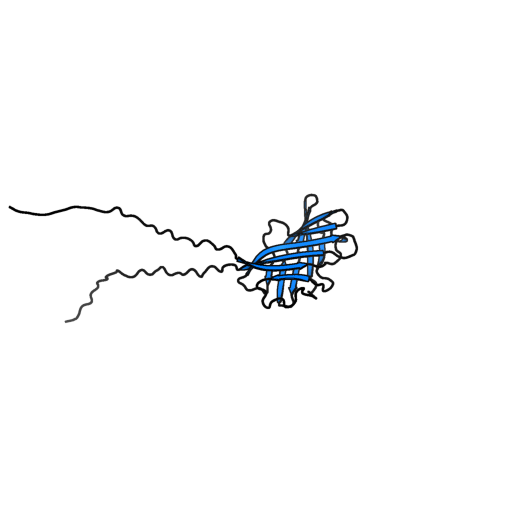0 ? 9.715 3.392 -7.619 1.00 97.25 140 VAL A C 1
ATOM 1050 O O . VAL A 1 140 ? 10.068 2.978 -6.518 1.00 97.25 140 VAL A O 1
ATOM 1053 N N . GLU A 1 141 ? 8.570 4.028 -7.806 1.00 97.62 141 GLU A N 1
ATOM 1054 C CA . GLU A 1 141 ? 7.601 4.308 -6.756 1.00 97.62 141 GLU A CA 1
ATOM 1055 C C . GLU A 1 141 ? 6.213 3.935 -7.250 1.00 97.62 141 GLU A C 1
ATOM 1057 O O . GLU A 1 141 ? 5.871 4.227 -8.392 1.00 97.62 141 GLU A O 1
ATOM 1062 N N . PHE A 1 142 ? 5.429 3.313 -6.378 1.00 98.25 142 PHE A N 1
ATOM 1063 C CA . PHE A 1 142 ? 4.047 2.925 -6.590 1.00 98.25 142 PHE A CA 1
ATOM 1064 C C . PHE A 1 142 ? 3.172 3.486 -5.478 1.00 98.25 142 PHE A C 1
ATOM 1066 O O . PHE A 1 142 ? 3.534 3.458 -4.301 1.00 98.25 142 PHE A O 1
ATOM 1073 N N . MET A 1 143 ? 1.985 3.945 -5.848 1.00 97.62 143 MET A N 1
ATOM 1074 C CA . MET A 1 143 ? 0.922 4.347 -4.931 1.00 97.62 143 MET A CA 1
ATOM 1075 C C . MET A 1 143 ? -0.428 3.890 -5.474 1.00 97.62 143 MET A C 1
ATOM 1077 O O . MET A 1 143 ? -0.551 3.633 -6.671 1.00 97.62 143 MET A O 1
ATOM 1081 N N . LEU A 1 144 ? -1.441 3.789 -4.613 1.00 97.69 144 LEU A N 1
ATOM 1082 C CA . LEU A 1 144 ? -2.812 3.511 -5.055 1.00 97.69 144 LEU A CA 1
ATOM 1083 C C . LEU A 1 144 ? -3.223 4.485 -6.169 1.00 97.69 144 LEU A C 1
ATOM 1085 O O . LEU A 1 144 ? -3.048 5.697 -6.033 1.00 97.69 144 LEU A O 1
ATOM 1089 N N . ALA A 1 145 ? -3.755 3.953 -7.270 1.00 96.81 145 ALA A N 1
ATOM 1090 C CA . ALA A 1 145 ? -4.241 4.783 -8.362 1.00 96.81 145 ALA A CA 1
ATOM 1091 C C . ALA A 1 145 ? -5.450 5.619 -7.909 1.00 96.81 145 ALA A C 1
ATOM 1093 O O . ALA A 1 145 ? -6.271 5.171 -7.099 1.00 96.81 145 ALA A O 1
ATOM 1094 N N . GLU A 1 146 ? -5.550 6.839 -8.437 1.00 92.69 146 GLU A N 1
ATOM 1095 C CA . GLU A 1 146 ? -6.627 7.774 -8.113 1.00 92.69 146 GLU A CA 1
ATOM 1096 C C . GLU A 1 146 ? -8.004 7.258 -8.581 1.00 92.69 146 GLU A C 1
ATOM 1098 O O . GLU A 1 146 ? -8.116 6.329 -9.375 1.00 92.69 146 GLU A O 1
ATOM 1103 N N . ASP A 1 147 ? -9.077 7.874 -8.078 1.00 92.69 147 ASP A N 1
ATOM 1104 C CA . ASP A 1 147 ? -10.471 7.615 -8.475 1.00 92.69 147 ASP A CA 1
ATOM 1105 C C . ASP A 1 147 ? -11.033 6.198 -8.209 1.00 92.69 147 ASP A C 1
ATOM 1107 O O . ASP A 1 147 ? -12.180 5.917 -8.567 1.00 92.69 147 ASP A O 1
ATOM 1111 N N . GLN A 1 148 ? -10.310 5.329 -7.496 1.00 93.81 148 GLN A N 1
ATOM 1112 C CA . GLN A 1 148 ? -10.811 4.000 -7.104 1.00 93.81 148 GLN A CA 1
ATOM 1113 C C . GLN A 1 148 ? -11.683 3.999 -5.832 1.00 93.81 148 GLN A C 1
ATOM 1115 O O . GLN A 1 148 ? -12.369 3.020 -5.534 1.00 93.81 148 GLN A O 1
ATOM 1120 N N . GLY A 1 149 ? -11.709 5.110 -5.090 1.00 93.44 149 GLY A N 1
ATOM 1121 C CA . GLY A 1 149 ? -12.370 5.191 -3.787 1.00 93.44 149 GLY A CA 1
ATOM 1122 C C . GLY A 1 149 ? -11.516 4.585 -2.673 1.00 93.44 149 GLY A C 1
ATOM 1123 O O . GLY A 1 149 ? -10.298 4.658 -2.738 1.00 93.44 149 GLY A O 1
ATOM 1124 N N . ILE A 1 150 ? -12.166 4.049 -1.635 1.00 94.62 150 ILE A N 1
ATOM 1125 C CA . ILE A 1 150 ? -11.498 3.354 -0.526 1.00 94.62 150 ILE A CA 1
ATOM 1126 C C . ILE A 1 150 ? -11.608 1.851 -0.772 1.00 94.62 150 ILE A C 1
ATOM 1128 O O . ILE A 1 150 ? -12.721 1.318 -0.805 1.00 94.62 150 ILE A O 1
ATOM 1132 N N . LEU A 1 151 ? -10.467 1.195 -0.926 1.00 96.44 151 LEU A N 1
ATOM 1133 C CA . LEU A 1 151 ? -10.325 -0.213 -1.272 1.00 96.44 151 LEU A CA 1
ATOM 1134 C C . LEU A 1 151 ? -9.878 -1.072 -0.088 1.00 96.44 151 LEU A C 1
ATOM 1136 O O . LEU A 1 151 ? -10.238 -2.249 -0.040 1.00 96.44 151 LEU A O 1
ATOM 1140 N N . ALA A 1 152 ? -9.140 -0.504 0.871 1.00 96.38 152 ALA A N 1
ATOM 1141 C CA . ALA A 1 152 ? -8.697 -1.224 2.055 1.00 96.38 152 ALA A CA 1
ATOM 1142 C C . ALA A 1 152 ? -9.875 -1.817 2.832 1.00 96.38 152 ALA A C 1
ATOM 1144 O O . ALA A 1 152 ? -10.817 -1.126 3.239 1.00 96.38 152 ALA A O 1
ATOM 1145 N N . MET A 1 153 ? -9.765 -3.109 3.117 1.00 95.06 153 MET A N 1
ATOM 1146 C CA . MET A 1 153 ? -10.638 -3.820 4.037 1.00 95.06 153 MET A CA 1
ATOM 1147 C C . MET A 1 153 ? -9.916 -3.997 5.367 1.00 95.06 153 MET A C 1
ATOM 1149 O O . MET A 1 153 ? -8.743 -4.364 5.395 1.00 95.06 153 MET A O 1
ATOM 1153 N N . VAL A 1 154 ? -10.619 -3.741 6.472 1.00 93.19 154 VAL A N 1
ATOM 1154 C CA . VAL A 1 154 ? -10.091 -3.952 7.824 1.00 93.19 154 VAL A CA 1
ATOM 1155 C C . VAL A 1 154 ? -11.007 -4.898 8.577 1.00 93.19 154 VAL A C 1
ATOM 1157 O O . VAL A 1 154 ? -12.142 -4.544 8.898 1.00 93.19 154 VAL A O 1
ATOM 1160 N N . ASP A 1 155 ? -10.483 -6.071 8.902 1.00 91.69 155 ASP A N 1
ATOM 1161 C CA . ASP A 1 155 ? -11.126 -7.052 9.766 1.00 91.69 155 ASP A CA 1
ATOM 1162 C C . ASP A 1 155 ? -10.533 -6.998 11.181 1.00 91.69 155 ASP A C 1
ATOM 1164 O O . ASP A 1 155 ? -9.426 -6.505 11.411 1.00 91.69 155 ASP A O 1
ATOM 1168 N N . GLY A 1 156 ? -11.290 -7.487 12.166 1.00 87.44 156 GLY A N 1
ATOM 1169 C CA . GLY A 1 156 ? -10.886 -7.439 13.580 1.00 87.44 156 GLY A CA 1
ATOM 1170 C C . GLY A 1 156 ? -11.113 -6.079 14.258 1.00 87.44 156 GLY A C 1
ATOM 1171 O O . GLY A 1 156 ? -10.707 -5.881 15.405 1.00 87.44 156 GLY A O 1
ATOM 1172 N N . ILE A 1 157 ? -11.803 -5.157 13.580 1.00 86.88 157 ILE A N 1
ATOM 1173 C CA . ILE A 1 157 ? -12.437 -3.976 14.181 1.00 86.88 157 ILE A CA 1
ATOM 1174 C C . ILE A 1 157 ? -13.956 -4.200 14.260 1.00 86.88 157 ILE A C 1
ATOM 1176 O O . ILE A 1 157 ? -14.512 -5.006 13.514 1.00 86.88 157 ILE A O 1
ATOM 1180 N N . GLY A 1 158 ? -14.642 -3.547 15.201 1.00 82.44 158 GLY A N 1
ATOM 1181 C CA . GLY A 1 158 ? -16.100 -3.682 15.348 1.00 82.44 158 GLY A CA 1
ATOM 1182 C C . GLY A 1 158 ? -16.861 -3.361 14.051 1.00 82.44 158 GLY A C 1
ATOM 1183 O O . GLY A 1 158 ? -16.431 -2.531 13.252 1.00 82.44 158 GLY A O 1
ATOM 1184 N N . SER A 1 159 ? -18.016 -3.996 13.842 1.00 84.06 159 SER A N 1
ATOM 1185 C CA . SER A 1 159 ? -18.829 -3.824 12.624 1.00 84.06 159 SER A CA 1
ATOM 1186 C C . SER A 1 159 ? -19.345 -2.400 12.400 1.00 84.06 159 SER A C 1
ATOM 1188 O O . SER A 1 159 ? -19.767 -2.067 11.304 1.00 84.06 159 SER A O 1
ATOM 1190 N N . GLU A 1 160 ? -19.355 -1.572 13.439 1.00 85.56 160 GLU A N 1
ATOM 1191 C CA . GLU A 1 160 ? -19.750 -0.165 13.433 1.00 85.56 160 GLU A CA 1
ATOM 1192 C C . GLU A 1 160 ? -18.674 0.765 12.854 1.00 85.56 160 GLU A C 1
ATOM 1194 O O . GLU A 1 160 ? -18.934 1.946 12.624 1.00 85.56 160 GLU A O 1
ATOM 1199 N N . TYR A 1 161 ? -17.470 0.255 12.600 1.00 90.06 161 TYR A N 1
ATOM 1200 C CA . TYR A 1 161 ? -16.381 1.029 12.024 1.00 90.06 161 TYR A CA 1
ATOM 1201 C C . TYR A 1 161 ? -16.302 0.831 10.513 1.00 90.06 161 TYR A C 1
ATOM 1203 O O . TYR A 1 161 ? -16.658 -0.217 9.980 1.00 90.06 161 TYR A O 1
ATOM 1211 N N . LYS A 1 162 ? -15.840 1.862 9.811 1.00 91.19 162 LYS A N 1
ATOM 1212 C CA . LYS A 1 162 ? -15.493 1.793 8.391 1.00 91.19 162 LYS A CA 1
ATOM 1213 C C . LYS A 1 162 ? -14.208 2.559 8.130 1.00 91.19 162 LYS A C 1
ATOM 1215 O O . LYS A 1 162 ? -13.910 3.519 8.845 1.00 91.19 162 LYS A O 1
ATOM 1220 N N . VAL A 1 163 ? -13.495 2.168 7.082 1.00 93.25 163 VAL A N 1
ATOM 1221 C CA . VAL A 1 163 ? -12.361 2.936 6.569 1.00 93.25 163 VAL A CA 1
ATOM 1222 C C . VAL A 1 163 ? -12.882 4.220 5.923 1.00 93.25 163 VAL A C 1
ATOM 1224 O O . VAL A 1 163 ? -13.879 4.203 5.199 1.00 93.25 163 VAL A O 1
ATOM 1227 N N . ILE A 1 164 ? -12.239 5.341 6.236 1.00 93.56 164 ILE A N 1
ATOM 1228 C CA . ILE A 1 164 ? -12.575 6.673 5.710 1.00 93.56 164 ILE A CA 1
ATOM 1229 C C . ILE A 1 164 ? -11.418 7.346 4.975 1.00 93.56 164 ILE A C 1
ATOM 1231 O O . ILE A 1 164 ? -11.652 8.298 4.235 1.00 93.56 164 ILE A O 1
ATOM 1235 N N . ALA A 1 165 ? -10.197 6.858 5.166 1.00 94.06 165 ALA A N 1
ATOM 1236 C CA . ALA A 1 165 ? -9.052 7.197 4.342 1.00 94.06 165 ALA A CA 1
ATOM 1237 C C . ALA A 1 165 ? -8.055 6.041 4.367 1.00 94.06 165 ALA A C 1
ATOM 1239 O O . ALA A 1 165 ? -7.965 5.298 5.348 1.00 94.06 165 ALA A O 1
ATOM 1240 N N . GLU A 1 166 ? -7.314 5.916 3.277 1.00 95.81 166 GLU A N 1
ATOM 1241 C CA . GLU A 1 166 ? -6.251 4.943 3.122 1.00 95.81 166 GLU A CA 1
ATOM 1242 C C . GLU A 1 166 ? -5.072 5.567 2.383 1.00 95.81 166 GLU A C 1
ATOM 1244 O O . GLU A 1 166 ? -5.236 6.467 1.557 1.00 95.81 166 GLU A O 1
ATOM 1249 N N . THR A 1 167 ? -3.899 5.027 2.668 1.00 96.06 167 THR A N 1
ATOM 1250 C CA . THR A 1 167 ? -2.683 5.223 1.896 1.00 96.06 167 THR A CA 1
ATOM 1251 C C . THR A 1 167 ? -1.969 3.884 1.841 1.00 96.06 167 THR A C 1
ATOM 1253 O O . THR A 1 167 ? -1.818 3.224 2.871 1.00 96.06 167 THR A O 1
ATOM 1256 N N . LEU A 1 168 ? -1.482 3.507 0.667 1.00 96.62 168 LEU A N 1
ATOM 1257 C CA . LEU A 1 168 ? -0.465 2.479 0.506 1.00 96.62 168 LEU A CA 1
ATOM 1258 C C . LEU A 1 168 ? 0.468 2.926 -0.614 1.00 96.62 168 LEU A C 1
ATOM 1260 O O . LEU A 1 168 ? 0.036 3.170 -1.740 1.00 96.62 168 LEU A O 1
ATOM 1264 N N . GLN A 1 169 ? 1.738 3.069 -0.261 1.00 97.19 169 GLN A N 1
ATOM 1265 C CA . GLN A 1 169 ? 2.799 3.493 -1.154 1.00 97.19 169 GLN A CA 1
ATOM 1266 C C . GLN A 1 169 ? 4.026 2.631 -0.900 1.00 97.19 169 GLN A C 1
ATOM 1268 O O . GLN A 1 169 ? 4.381 2.398 0.254 1.00 97.19 169 GLN A O 1
ATOM 1273 N N . PHE A 1 170 ? 4.692 2.199 -1.961 1.00 97.25 170 PHE A N 1
ATOM 1274 C CA . PHE A 1 170 ? 5.929 1.440 -1.881 1.00 97.25 170 PHE A CA 1
ATOM 1275 C C . PHE A 1 170 ? 6.904 1.887 -2.962 1.00 97.25 170 PHE A C 1
ATOM 1277 O O . PHE A 1 170 ? 6.514 2.407 -4.001 1.00 97.25 170 PHE A O 1
ATOM 1284 N N . SER A 1 171 ? 8.191 1.762 -2.686 1.00 97.06 171 SER A N 1
ATOM 1285 C CA . SER A 1 171 ? 9.246 2.223 -3.578 1.00 97.06 171 SER A CA 1
ATOM 1286 C C . SER A 1 171 ? 10.484 1.378 -3.413 1.00 97.06 171 SER A C 1
ATOM 1288 O O . SER A 1 171 ? 10.772 0.928 -2.306 1.00 97.06 171 SER A O 1
ATOM 1290 N N . ASP A 1 172 ? 11.232 1.228 -4.489 1.00 97.25 172 ASP A N 1
ATOM 1291 C CA . ASP A 1 172 ? 12.502 0.526 -4.482 1.00 97.25 172 ASP A CA 1
ATOM 1292 C C . ASP A 1 172 ? 13.524 1.253 -5.354 1.00 97.25 172 ASP A C 1
ATOM 1294 O O . ASP A 1 172 ? 13.207 2.198 -6.092 1.00 97.25 172 ASP A O 1
ATOM 1298 N N . THR A 1 173 ? 14.779 0.857 -5.206 1.00 96.19 173 THR A N 1
ATOM 1299 C CA . THR A 1 173 ? 15.914 1.421 -5.920 1.00 96.19 173 THR A CA 1
ATOM 1300 C C . THR A 1 173 ? 16.779 0.318 -6.504 1.00 96.19 173 THR A C 1
ATOM 1302 O O . THR A 1 173 ? 16.811 -0.780 -5.978 1.00 96.19 173 THR A O 1
ATOM 1305 N N . GLU A 1 174 ? 17.573 0.627 -7.527 1.00 94.12 174 GLU A N 1
ATOM 1306 C CA . GLU A 1 174 ? 18.546 -0.328 -8.089 1.00 94.12 174 GLU A CA 1
ATOM 1307 C C . GLU A 1 174 ? 19.622 -0.758 -7.064 1.00 94.12 174 GLU A C 1
ATOM 1309 O O . GLU A 1 174 ? 20.353 -1.731 -7.261 1.00 94.12 174 GLU A O 1
ATOM 1314 N N . ALA A 1 175 ? 19.781 -0.002 -5.972 1.00 89.94 175 ALA A N 1
ATOM 1315 C CA . ALA A 1 175 ? 20.761 -0.319 -4.951 1.00 89.94 175 ALA A CA 1
ATOM 1316 C C . ALA A 1 175 ? 20.325 -1.549 -4.135 1.00 89.94 175 ALA A C 1
ATOM 1318 O O . ALA A 1 175 ? 19.204 -1.587 -3.637 1.00 89.94 175 ALA A O 1
ATOM 1319 N N . PRO A 1 176 ? 21.240 -2.500 -3.878 1.00 81.94 176 PRO A N 1
ATOM 1320 C CA . PRO A 1 176 ? 20.926 -3.661 -3.061 1.00 81.94 176 PRO A CA 1
ATOM 1321 C C . PRO A 1 176 ? 20.562 -3.215 -1.641 1.00 81.94 176 PRO A C 1
ATOM 1323 O O . PRO A 1 176 ? 21.344 -2.529 -0.974 1.00 81.94 176 PRO A O 1
ATOM 1326 N N . GLY A 1 177 ? 19.389 -3.624 -1.169 1.00 81.88 177 GLY A N 1
ATOM 1327 C CA . GLY A 1 177 ? 18.870 -3.201 0.135 1.00 81.88 177 GLY A CA 1
ATOM 1328 C C . GLY A 1 177 ? 17.389 -3.482 0.357 1.00 81.88 177 GLY A C 1
ATOM 1329 O O . GLY A 1 177 ? 16.966 -3.478 1.513 1.00 81.88 177 GLY A O 1
ATOM 1330 N N . GLY A 1 178 ? 16.657 -3.785 -0.717 1.00 87.38 178 GLY A N 1
ATOM 1331 C CA . GLY A 1 178 ? 15.217 -3.985 -0.692 1.00 87.38 178 GLY A CA 1
ATOM 1332 C C . GLY A 1 178 ? 14.449 -2.668 -0.701 1.00 87.38 178 GLY A C 1
ATOM 1333 O O . GLY A 1 178 ? 14.976 -1.601 -0.360 1.00 87.38 178 GLY A O 1
ATOM 1334 N N . GLY A 1 179 ? 13.181 -2.771 -1.069 1.00 93.19 179 GLY A N 1
ATOM 1335 C CA . GLY A 1 179 ? 12.266 -1.656 -1.125 1.00 93.19 179 GLY A CA 1
ATOM 1336 C C . GLY A 1 179 ? 11.825 -1.18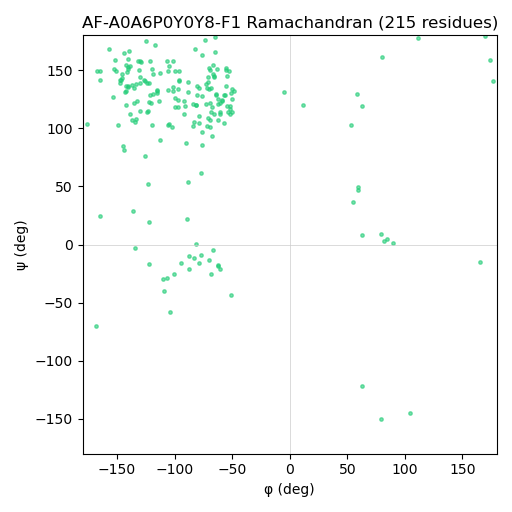0 0.253 1.00 93.19 179 GLY A C 1
ATOM 1337 O O . GLY A 1 179 ? 12.110 -1.749 1.307 1.00 93.19 179 GLY A O 1
ATOM 1338 N N . THR A 1 180 ? 11.058 -0.104 0.245 1.00 94.00 180 THR A N 1
ATOM 1339 C CA . THR A 1 180 ? 10.380 0.451 1.412 1.00 94.00 180 THR A CA 1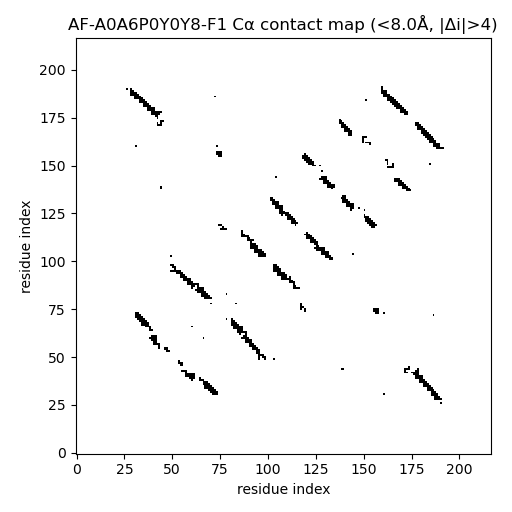
ATOM 1340 C C . THR A 1 180 ? 8.922 0.681 1.086 1.00 94.00 180 THR A C 1
ATOM 1342 O O . THR A 1 180 ? 8.538 0.816 -0.072 1.00 94.00 180 THR A O 1
ATOM 1345 N N . TYR A 1 181 ? 8.093 0.744 2.117 1.00 94.69 181 TYR A N 1
ATOM 1346 C CA . TYR A 1 181 ? 6.692 1.076 1.946 1.00 94.69 181 TYR A CA 1
ATOM 1347 C C . TYR A 1 181 ? 6.133 1.745 3.184 1.00 94.69 181 TYR A C 1
ATOM 1349 O O . TYR A 1 181 ? 6.670 1.616 4.288 1.00 94.69 181 TYR A O 1
ATOM 1357 N N . ASN A 1 182 ? 5.043 2.465 2.978 1.00 94.94 182 ASN A N 1
ATOM 1358 C CA . ASN A 1 182 ? 4.310 3.161 4.004 1.00 94.94 182 ASN A CA 1
ATOM 1359 C C . ASN A 1 182 ? 2.815 3.026 3.742 1.00 94.94 182 ASN A C 1
ATOM 1361 O O . ASN A 1 182 ? 2.345 3.187 2.615 1.00 94.94 182 ASN A O 1
ATOM 1365 N N . SER A 1 183 ? 2.067 2.767 4.804 1.00 95.06 183 SER A N 1
ATOM 1366 C CA . SER A 1 183 ? 0.622 2.688 4.756 1.00 95.06 183 SER A CA 1
ATOM 1367 C C . SER A 1 183 ? -0.004 3.312 5.991 1.00 95.06 183 SER A C 1
ATOM 1369 O O . SER A 1 183 ? 0.556 3.297 7.090 1.00 95.06 183 SER A O 1
ATOM 1371 N N . GLN A 1 184 ? -1.186 3.880 5.793 1.00 95.62 184 GLN A N 1
ATOM 1372 C CA . GLN A 1 184 ? -2.017 4.415 6.854 1.00 95.62 184 GLN A CA 1
ATOM 1373 C C . GLN A 1 184 ? -3.476 4.120 6.540 1.00 95.62 184 GLN A C 1
ATOM 1375 O O . GLN A 1 184 ? -3.939 4.393 5.437 1.00 95.62 184 GLN A O 1
ATOM 1380 N N . ILE A 1 185 ? -4.200 3.611 7.531 1.00 95.31 185 ILE A N 1
ATOM 1381 C CA . ILE A 1 185 ? -5.635 3.370 7.469 1.00 95.31 185 ILE A CA 1
ATOM 1382 C C . ILE A 1 185 ? -6.318 4.175 8.564 1.00 95.31 185 ILE A C 1
ATOM 1384 O O . ILE A 1 185 ? -6.046 3.973 9.749 1.00 95.31 185 ILE A O 1
ATOM 1388 N N . ASP A 1 186 ? -7.243 5.046 8.173 1.00 94.62 186 ASP A N 1
ATOM 1389 C CA . ASP A 1 186 ? -8.057 5.824 9.098 1.00 94.62 186 ASP A CA 1
ATOM 1390 C C . ASP A 1 186 ? -9.478 5.272 9.137 1.00 94.62 186 ASP A C 1
ATOM 1392 O O . ASP A 1 186 ? -10.117 5.047 8.106 1.00 94.62 186 ASP A O 1
ATOM 1396 N N . VAL A 1 187 ? -10.000 5.089 10.347 1.00 93.25 187 VAL A N 1
ATOM 1397 C CA . VAL A 1 187 ? -11.328 4.524 10.586 1.00 93.25 187 VAL A CA 1
ATOM 1398 C C . VAL A 1 187 ? -12.229 5.517 11.301 1.00 93.25 187 VAL A C 1
ATOM 1400 O O . VAL A 1 187 ? -11.794 6.303 12.146 1.00 93.25 187 VAL A O 1
ATOM 1403 N N . ALA A 1 188 ? -13.519 5.456 10.994 1.00 91.06 188 ALA A N 1
ATOM 1404 C CA . ALA A 1 188 ? -14.562 6.216 11.667 1.00 91.06 188 ALA A CA 1
ATOM 1405 C C . ALA A 1 188 ? -15.709 5.309 12.097 1.00 91.06 188 ALA A C 1
ATOM 1407 O O . ALA A 1 188 ? -15.925 4.246 11.516 1.00 91.06 188 ALA A O 1
ATOM 1408 N N . ILE A 1 189 ? -16.466 5.758 13.096 1.00 87.94 189 ILE A N 1
ATOM 1409 C CA . ILE A 1 189 ? -17.761 5.156 13.417 1.00 87.94 189 ILE A CA 1
ATOM 1410 C C . ILE A 1 189 ? -18.722 5.572 12.307 1.00 87.94 189 ILE A C 1
ATOM 1412 O O . ILE A 1 189 ? -18.928 6.772 12.099 1.00 87.94 189 ILE A O 1
ATOM 1416 N N . HIS A 1 190 ? -19.296 4.598 11.607 1.00 76.88 190 HIS A N 1
ATOM 1417 C CA . HIS A 1 190 ? -20.413 4.859 10.718 1.00 76.88 190 HIS A CA 1
ATOM 1418 C C . HIS A 1 190 ? -21.706 4.752 11.521 1.00 76.88 190 HIS A C 1
ATOM 1420 O O . HIS A 1 190 ? -21.929 3.790 12.259 1.00 76.88 190 HIS A O 1
ATOM 1426 N N . ASP A 1 191 ? -22.572 5.751 11.392 1.00 69.12 191 ASP A N 1
ATOM 1427 C CA . ASP A 1 191 ? -23.877 5.683 12.031 1.00 69.12 191 ASP A CA 1
ATOM 1428 C C . ASP A 1 191 ? -24.701 4.587 11.342 1.00 69.12 191 ASP A C 1
ATOM 1430 O O . ASP A 1 191 ? -25.069 4.697 10.169 1.00 69.12 191 ASP A O 1
ATOM 1434 N N . VAL A 1 192 ? -25.013 3.519 12.080 1.00 58.06 192 VAL A N 1
ATOM 1435 C CA . VAL A 1 192 ? -26.072 2.586 11.686 1.00 58.06 192 VAL A CA 1
ATOM 1436 C C . VAL A 1 192 ? -27.350 3.420 11.582 1.00 58.06 192 VAL A C 1
ATOM 1438 O O . VAL A 1 192 ? -27.700 4.073 12.572 1.00 58.06 192 VAL A O 1
ATOM 1441 N N . PRO A 1 193 ? -28.059 3.442 10.433 1.00 54.94 193 PRO A N 1
ATOM 1442 C CA . PRO A 1 193 ? -29.321 4.157 10.335 1.00 54.94 193 PRO A CA 1
ATOM 1443 C C . PRO A 1 193 ? -30.206 3.698 11.488 1.00 54.94 193 PRO A C 1
ATOM 1445 O O . PRO A 1 193 ? -30.486 2.500 11.598 1.00 54.94 193 PRO A O 1
ATOM 1448 N N . GLU A 1 194 ? -30.594 4.625 12.372 1.00 52.41 194 GLU A N 1
ATOM 1449 C CA . GLU A 1 194 ? -31.499 4.286 13.466 1.00 52.41 194 GLU A CA 1
ATOM 1450 C C . GLU A 1 194 ? -32.675 3.510 12.860 1.00 52.41 194 GLU A C 1
ATOM 1452 O O . GLU A 1 194 ? -33.201 3.941 11.821 1.00 52.41 194 GLU A O 1
ATOM 1457 N N . PRO A 1 195 ? -33.080 2.358 13.435 1.00 50.81 195 PRO A N 1
ATOM 1458 C CA . PRO A 1 195 ? -34.228 1.632 12.925 1.00 50.81 195 PRO A CA 1
ATOM 1459 C C . PRO A 1 195 ? -35.375 2.630 12.876 1.00 50.81 195 PRO A C 1
ATOM 1461 O O . PRO A 1 195 ? -35.775 3.161 13.912 1.00 50.81 195 PRO A O 1
ATOM 1464 N N . THR A 1 196 ? -35.831 2.951 11.660 1.00 50.03 196 THR A N 1
ATOM 1465 C CA . THR A 1 196 ? -36.838 3.983 11.444 1.00 50.03 196 THR A CA 1
ATOM 1466 C C . THR A 1 196 ? -38.001 3.663 12.362 1.00 50.03 196 THR A C 1
ATOM 1468 O O . THR A 1 196 ? -38.657 2.631 12.210 1.00 50.03 196 THR A O 1
ATOM 1471 N N . VAL A 1 197 ? -38.212 4.513 13.364 1.00 48.34 197 VAL A N 1
ATOM 1472 C CA . VAL A 1 197 ? -39.274 4.325 14.338 1.00 48.34 197 VAL A CA 1
ATOM 1473 C C . VAL A 1 197 ? -40.591 4.512 13.590 1.00 48.34 197 VAL A C 1
ATOM 1475 O O . VAL A 1 197 ? -41.075 5.624 13.395 1.00 48.34 197 VAL A O 1
ATOM 1478 N N . LEU A 1 198 ? -41.160 3.404 13.117 1.00 47.56 198 LEU A N 1
ATOM 1479 C CA . LEU A 1 198 ? -42.428 3.349 12.400 1.00 47.56 198 LEU A CA 1
ATOM 1480 C C . LEU A 1 198 ? -43.591 3.488 13.397 1.00 47.56 198 LEU A C 1
ATOM 1482 O O . LEU A 1 198 ? -44.410 2.586 13.545 1.00 47.56 198 LEU A O 1
ATOM 1486 N N . PHE A 1 199 ? -43.682 4.614 14.106 1.00 50.12 199 PHE A N 1
ATOM 1487 C CA . PHE A 1 199 ? -44.852 4.932 14.926 1.00 50.12 199 PHE A CA 1
ATOM 1488 C C . PHE A 1 199 ? -45.590 6.129 14.339 1.00 50.12 199 PHE A C 1
ATOM 1490 O O . PHE A 1 199 ? -45.337 7.283 14.666 1.00 50.12 199 PHE A O 1
ATOM 1497 N N . GLY A 1 200 ? -46.532 5.815 13.446 1.00 39.88 200 GLY A N 1
ATOM 1498 C CA . GLY A 1 200 ? -47.364 6.808 12.774 1.00 39.88 200 GLY A CA 1
ATOM 1499 C C . GLY A 1 200 ? -48.609 6.261 12.072 1.00 39.88 200 GLY A C 1
ATOM 1500 O O . GLY A 1 200 ? -49.096 6.899 11.151 1.00 39.88 200 GLY A O 1
ATOM 1501 N N . LEU A 1 201 ? -49.152 5.108 12.478 1.00 42.53 201 LEU A N 1
ATOM 1502 C CA . LEU A 1 201 ? -50.527 4.708 12.126 1.00 42.53 201 LEU A CA 1
ATOM 1503 C C . LEU A 1 201 ? -51.345 4.447 13.395 1.00 42.53 201 LEU A C 1
ATOM 1505 O O . LEU A 1 201 ? -51.983 3.416 13.574 1.00 42.53 201 LEU A O 1
ATOM 1509 N N . GLY A 1 202 ? -51.330 5.430 14.293 1.00 37.97 202 GLY A N 1
ATOM 1510 C CA . GLY A 1 202 ? -52.398 5.624 15.263 1.00 37.97 202 GLY A CA 1
ATOM 1511 C C . GLY A 1 202 ? -53.462 6.545 14.670 1.00 37.97 202 GLY A C 1
ATOM 1512 O O . GLY A 1 202 ? -53.410 7.749 14.890 1.00 37.97 202 GLY A O 1
ATOM 1513 N N . VAL A 1 203 ? -54.435 5.996 13.937 1.00 40.22 203 VAL A N 1
ATOM 1514 C CA . VAL A 1 203 ? -55.730 6.667 13.733 1.00 40.22 203 VAL A CA 1
ATOM 1515 C C . VAL A 1 203 ? -56.755 5.945 14.597 1.00 40.22 203 VAL A C 1
ATOM 1517 O O . VAL A 1 203 ? -57.213 4.850 14.278 1.00 40.22 203 VAL A O 1
ATOM 1520 N N . VAL A 1 204 ? -57.094 6.569 15.723 1.00 39.59 204 VAL A N 1
ATOM 1521 C CA . VAL A 1 204 ? -58.182 6.157 16.610 1.00 39.59 204 VAL A CA 1
ATOM 1522 C C . VAL A 1 204 ? -59.464 6.893 16.196 1.00 39.59 204 VAL A C 1
ATOM 1524 O O . VAL A 1 204 ? -59.514 8.118 16.189 1.00 39.59 204 VAL A O 1
ATOM 1527 N N . THR A 1 205 ? -60.497 6.092 15.901 1.00 40.06 205 THR A N 1
ATOM 1528 C CA . THR A 1 205 ? -61.957 6.350 15.927 1.00 40.06 205 THR A CA 1
ATOM 1529 C C . THR A 1 205 ? -62.588 7.413 15.018 1.00 40.06 205 THR A C 1
ATOM 1531 O O . THR A 1 205 ? -62.438 8.605 15.244 1.00 40.06 205 THR A O 1
ATOM 1534 N N . ALA A 1 206 ? -63.502 6.971 14.143 1.00 39.41 206 ALA A N 1
ATOM 1535 C CA . ALA A 1 206 ? -64.949 7.197 14.311 1.00 39.41 206 ALA A CA 1
ATOM 1536 C C . ALA A 1 206 ? -65.737 6.477 13.198 1.00 39.41 206 ALA A C 1
ATOM 1538 O O . ALA A 1 206 ? -65.809 6.937 12.064 1.00 39.41 206 ALA A O 1
ATOM 1539 N N . GLY A 1 207 ? -66.359 5.347 13.531 1.00 32.97 207 GLY A N 1
ATOM 1540 C CA . GLY A 1 207 ? -67.273 4.633 12.643 1.00 32.97 207 GLY A CA 1
ATOM 1541 C C . GLY A 1 207 ? -68.408 4.032 13.455 1.00 32.97 207 GLY A C 1
ATOM 1542 O O . GLY A 1 207 ? -68.357 2.864 13.827 1.00 32.97 207 GLY A O 1
ATOM 1543 N N . LEU A 1 208 ? -69.416 4.850 13.772 1.00 42.47 208 LEU A N 1
ATOM 1544 C CA . LEU A 1 208 ? -70.711 4.372 14.250 1.00 42.47 208 LEU A CA 1
ATOM 1545 C C . LEU A 1 208 ? -71.291 3.421 13.191 1.00 42.47 208 LEU A C 1
ATOM 1547 O O . LEU A 1 208 ? -71.811 3.872 12.174 1.00 42.47 208 LEU A O 1
ATOM 1551 N N . VAL A 1 209 ? -71.247 2.111 13.433 1.00 39.56 209 VAL A N 1
ATOM 1552 C CA . VAL A 1 209 ? -72.069 1.156 12.684 1.00 39.56 209 VAL A CA 1
ATOM 1553 C C . VAL A 1 209 ? -73.244 0.769 13.564 1.00 39.56 209 VAL A C 1
ATOM 1555 O O . VAL A 1 209 ? -73.151 -0.041 14.483 1.00 39.56 209 VAL A O 1
ATOM 1558 N N . THR A 1 210 ? -74.380 1.387 13.267 1.00 45.06 210 THR A N 1
ATOM 1559 C CA . THR A 1 210 ? -75.684 0.913 13.711 1.00 45.06 210 THR A CA 1
ATOM 1560 C C . THR A 1 210 ? -76.002 -0.385 12.967 1.00 45.06 210 THR A C 1
ATOM 1562 O O . THR A 1 210 ? -76.077 -0.400 11.744 1.00 45.06 210 THR A O 1
ATOM 1565 N N . SER A 1 211 ? -76.232 -1.494 13.671 1.00 39.50 211 SER A N 1
ATOM 1566 C CA . SER A 1 211 ? -77.100 -2.547 13.133 1.00 39.50 211 SER A CA 1
ATOM 1567 C C . SER A 1 211 ? -77.753 -3.374 14.241 1.00 39.50 211 SER A C 1
ATOM 1569 O O . SER A 1 211 ? -77.134 -3.848 15.188 1.00 39.50 211 SER A O 1
ATOM 1571 N N . ARG A 1 212 ? -79.078 -3.457 14.125 1.00 44.59 212 ARG A N 1
ATOM 1572 C CA . ARG A 1 212 ? -80.035 -4.115 15.016 1.00 44.59 212 ARG A CA 1
ATOM 1573 C C . ARG A 1 212 ? -79.911 -5.640 14.939 1.00 44.59 212 ARG A C 1
ATOM 1575 O O . ARG A 1 212 ? -79.899 -6.178 13.836 1.00 44.59 212 ARG A O 1
ATOM 1582 N N . ARG A 1 213 ? -80.100 -6.340 16.066 1.00 40.88 213 ARG A N 1
ATOM 1583 C CA . ARG A 1 213 ? -80.815 -7.633 16.075 1.00 40.88 213 ARG A CA 1
ATOM 1584 C C . ARG A 1 213 ? -81.789 -7.760 17.257 1.00 40.88 213 ARG A C 1
ATOM 1586 O O . ARG A 1 213 ? -81.409 -7.881 18.412 1.00 40.88 213 ARG A O 1
ATOM 1593 N N . LYS A 1 214 ? -83.063 -7.664 16.862 1.00 36.44 214 LYS A N 1
ATOM 1594 C CA . LYS A 1 214 ? -84.336 -8.185 17.395 1.00 36.44 214 LYS A CA 1
ATOM 1595 C C . LYS A 1 214 ? -84.272 -9.125 18.618 1.00 36.44 214 LYS A C 1
ATOM 1597 O O . LYS A 1 214 ? -83.603 -10.151 18.573 1.00 36.44 214 LYS A O 1
ATOM 1602 N N . LYS A 1 215 ? -85.105 -8.829 19.626 1.00 33.34 215 LYS A N 1
ATOM 1603 C CA . LYS A 1 215 ? -85.547 -9.750 20.690 1.00 33.34 215 LYS A CA 1
ATOM 1604 C C . LYS A 1 215 ? -86.911 -10.346 20.302 1.00 33.34 215 LYS A C 1
ATOM 1606 O O . LYS A 1 215 ? -87.720 -9.644 19.696 1.00 33.34 215 LYS A O 1
ATOM 1611 N N . SER A 1 216 ? -87.116 -11.628 20.596 1.00 38.50 216 SER A N 1
ATOM 1612 C CA . SER A 1 216 ? -88.321 -12.405 20.284 1.00 38.50 216 SER A CA 1
ATOM 1613 C C . SER A 1 216 ? -89.544 -11.986 21.104 1.00 38.50 216 SER A C 1
ATOM 1615 O O . SER A 1 216 ? -89.410 -11.598 22.265 1.00 38.50 216 SER A O 1
ATOM 1617 N N . SER A 1 217 ? -90.719 -12.189 20.511 1.00 43.75 217 SER A N 1
ATOM 1618 C CA . SER A 1 217 ? -91.916 -12.723 21.166 1.00 43.75 217 SER A CA 1
ATOM 1619 C C . SER A 1 217 ? -92.455 -13.850 20.299 1.00 43.75 217 SER A C 1
ATOM 1621 O O . SER A 1 217 ? -92.173 -13.816 19.078 1.00 43.75 217 SER A O 1
#

pLDDT: mean 78.69, std 23.06, range [31.08, 98.75]

Secondary structure (DSSP, 8-state):
----------------------PPPPPPPEEEEEEEEE--B---GGG---STT-EEEEEE-TT----EEEEES-BSS--SSSSB--PPPEEEEEEEEEEETTEEEEEESS-EEEE-TTS-EEEE-TT-EEEEEESSTTEEEEEEPTTS----EEESB-TTEEEEEEEEEEEEESSSS--EEEEEEEEEE--PPP-----------------------

Nearest PDB structures (foldseek):
  6ehd-assembly1_A  TM=2.234E-01  e=1.963E+00  Vibrio cholerae O395
  6ehe-assembly1_A  TM=1.234E-01  e=1.242E+00  Vibrio cholerae O395
  6ehf-assembly1_A  TM=1.230E-01  e=2.173E+00  Vibrio cholerae O395

Sequence (217 aa):
MKNLFKYAFALSAATIFGGAVLASPAKADTFAGSLAFSNGADDWFSEVMPGMGDTFDVEFNPFDLNFVTTATGPFAPPLFDIPVENIPSSVGEFAFVSQSGSEFTYELTNTLEFAYANGVTISWGPGTEFMGMFNGPDSVEFMLAEDQGILAMVDGIGSEYKVIAETLQFSDTEAPGGGTYNSQIDVAIHDVPEPTVLFGLGVVTAGLVTSRRKKSS

Mean predicted aligned error: 13.3 Å